Protein AF-0000000075709317 (afdb_homodimer)

Solvent-accessible surface area (backbone atoms only — not comparable to full-atom values): 14661 Å² total; per-residue (Å²): 135,85,79,77,74,72,78,79,65,73,78,70,65,80,57,61,47,49,90,57,68,52,46,67,63,52,34,52,49,46,44,53,51,50,45,71,69,39,60,85,46,46,60,92,68,64,59,76,75,56,49,51,51,50,47,50,50,57,43,38,55,59,54,24,40,94,75,41,61,46,54,33,38,42,37,38,38,40,39,30,42,55,82,46,50,71,73,47,75,47,69,40,73,51,69,55,78,89,53,28,42,58,33,71,39,80,44,71,45,93,36,26,35,33,44,37,38,40,39,39,43,56,44,65,71,76,83,123,135,85,81,77,75,71,78,79,64,74,79,71,64,80,59,62,46,49,90,57,68,50,47,67,63,50,34,53,50,45,45,54,51,48,44,71,72,39,59,85,45,44,60,90,66,62,59,75,74,57,51,51,53,49,48,50,50,57,44,37,54,57,55,24,40,94,77,40,61,47,55,32,37,43,38,38,36,39,38,28,41,59,83,34,63,76,72,47,78,47,69,42,72,50,69,54,79,89,51,28,43,58,33,71,40,80,45,72,46,95,37,25,34,35,42,37,37,39,37,37,42,56,45,65,71,76,82,123

Nearest PDB structures (foldseek):
  8glv-assembly1_AS  TM=8.807E-01  e=5.286E-08  Chlamydomonas reinhardtii
  8j07-assembly1_r7  TM=8.742E-01  e=3.825E-07  Homo sapiens
  8j07-assembly1_l7  TM=8.616E-01  e=1.062E-06  Homo sapiens
  8bwy-assembly1_N  TM=8.357E-01  e=9.351E-07  Chlamydomonas reinhardtii
  8rgi-assembly1_B  TM=8.266E-01  e=3.809E-06  Homo sapiens

Structure (mmCIF, N/CA/C/O backbone):
data_AF-0000000075709317-model_v1
#
loop_
_entity.id
_entity.type
_entity.pdbx_description
1 polymer 'Tctex-1 family protein'
#
loop_
_atom_site.group_PDB
_atom_sit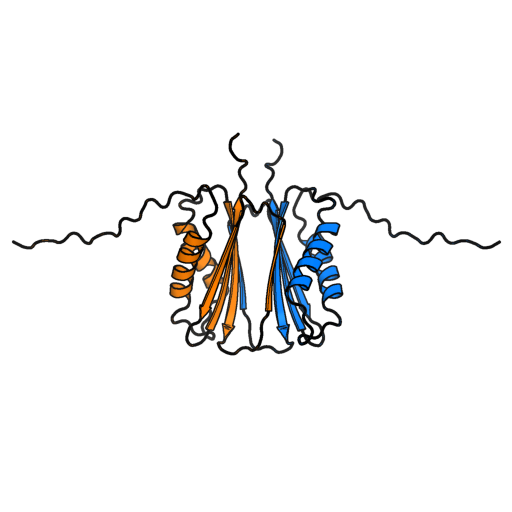e.id
_atom_site.type_symbol
_atom_site.label_atom_id
_atom_site.label_alt_id
_atom_site.label_comp_id
_atom_site.label_asym_id
_atom_site.label_entity_id
_atom_site.label_seq_id
_atom_site.pdbx_PDB_ins_code
_atom_site.Cartn_x
_atom_site.Cartn_y
_atom_site.Cartn_z
_atom_site.occupancy
_atom_site.B_iso_or_equiv
_atom_site.auth_seq_id
_atom_site.auth_comp_id
_atom_site.auth_asym_id
_atom_site.auth_atom_id
_atom_site.pdbx_PDB_model_num
ATOM 1 N N . MET A 1 1 ? -58.219 -0.774 2.062 1 29.33 1 MET A N 1
ATOM 2 C CA . MET A 1 1 ? -57.281 0.16 2.709 1 29.33 1 MET A CA 1
ATOM 3 C C . MET A 1 1 ? -55.844 -0.244 2.463 1 29.33 1 MET A C 1
ATOM 5 O O . MET A 1 1 ? -55.406 -1.313 2.896 1 29.33 1 MET A O 1
ATOM 9 N N . SER A 1 2 ? -55.188 0.045 1.277 1 38.72 2 SER A N 1
ATOM 10 C CA . SER A 1 2 ? -53.875 -0.306 0.714 1 38.72 2 SER A CA 1
ATOM 11 C C . SER A 1 2 ? -52.75 0.238 1.57 1 38.72 2 SER A C 1
ATOM 13 O O . SER A 1 2 ? -52.656 1.448 1.773 1 38.72 2 SER A O 1
ATOM 15 N N . THR A 1 3 ? -52.312 -0.458 2.664 1 36.16 3 THR A N 1
ATOM 16 C CA . THR A 1 3 ? -51.188 -0.108 3.525 1 36.16 3 THR A CA 1
ATOM 17 C C . THR A 1 3 ? -49.906 0.063 2.709 1 36.16 3 THR A C 1
ATOM 19 O O . THR A 1 3 ? -49.406 -0.902 2.139 1 36.16 3 THR A O 1
ATOM 22 N N . GLU A 1 4 ? -49.656 1.148 1.984 1 35.09 4 GLU A N 1
ATOM 23 C CA . GLU A 1 4 ? -48.438 1.592 1.337 1 35.09 4 GLU A CA 1
ATOM 24 C C . GLU A 1 4 ? -47.281 1.586 2.314 1 35.09 4 GLU A C 1
ATOM 26 O O . GLU A 1 4 ? -47.219 2.41 3.23 1 35.09 4 GLU A O 1
ATOM 31 N N . GLU A 1 5 ? -46.844 0.39 2.785 1 37.44 5 GLU A N 1
ATOM 32 C CA . GLU A 1 5 ? -45.594 0.307 3.568 1 37.44 5 GLU A CA 1
ATOM 33 C C . GLU A 1 5 ? -44.469 1.091 2.908 1 37.44 5 GLU A C 1
ATOM 35 O O . GLU A 1 5 ? -44.188 0.896 1.727 1 37.44 5 GLU A O 1
ATOM 40 N N . ASP A 1 6 ? -44.188 2.301 3.393 1 40.03 6 ASP A N 1
ATOM 41 C CA . ASP A 1 6 ? -43.062 3.131 3.021 1 40.03 6 ASP A CA 1
ATOM 42 C C . ASP A 1 6 ? -41.75 2.314 2.996 1 40.03 6 ASP A C 1
ATOM 44 O O . ASP A 1 6 ? -41.5 1.535 3.912 1 40.03 6 ASP A O 1
ATOM 48 N N . PRO A 1 7 ? -41.188 2.08 1.857 1 37.75 7 PRO A N 1
ATOM 49 C CA . PRO A 1 7 ? -39.906 1.35 1.8 1 37.75 7 PRO A CA 1
ATOM 50 C C . PRO A 1 7 ? -38.906 1.837 2.836 1 37.75 7 PRO A C 1
ATOM 52 O O . PRO A 1 7 ? -38.781 3.043 3.066 1 37.75 7 PRO A O 1
ATOM 55 N N . TYR A 1 8 ? -38.719 1.246 4.039 1 35.91 8 TYR A N 1
ATOM 56 C CA . TYR A 1 8 ? -37.625 1.44 4.984 1 35.91 8 TYR A CA 1
ATOM 57 C C . TYR A 1 8 ? -36.344 1.847 4.262 1 35.91 8 TYR A C 1
ATOM 59 O O . TYR A 1 8 ? -35.812 1.093 3.438 1 35.91 8 TYR A O 1
ATOM 67 N N . GLU A 1 9 ? -36.219 3.105 3.836 1 38.38 9 GLU A N 1
ATOM 68 C CA . GLU A 1 9 ? -34.875 3.602 3.469 1 38.38 9 GLU A CA 1
ATOM 69 C C . GLU A 1 9 ? -33.844 3.289 4.555 1 38.38 9 GLU A C 1
ATOM 71 O O . GLU A 1 9 ? -34.094 3.584 5.73 1 38.38 9 GLU A O 1
ATOM 76 N N . PRO A 1 10 ? -33.156 2.318 4.484 1 37.75 10 PRO A N 1
ATOM 77 C CA . PRO A 1 10 ? -32.156 2.135 5.543 1 37.75 10 PRO A CA 1
ATOM 78 C C . PRO A 1 10 ? -31.594 3.457 6.051 1 37.75 10 PRO A C 1
ATOM 80 O O . PRO A 1 10 ? -31.422 4.398 5.273 1 37.75 10 PRO A O 1
ATOM 83 N N . ASP A 1 11 ? -31.906 3.934 7.215 1 38.09 11 ASP A N 1
ATOM 84 C CA . ASP A 1 11 ? -31.266 5.055 7.902 1 38.09 11 ASP A CA 1
ATOM 85 C C . ASP A 1 11 ? -29.797 5.18 7.512 1 38.09 11 ASP A C 1
ATOM 87 O O . ASP A 1 11 ? -28.984 4.336 7.879 1 38.09 11 ASP A O 1
ATOM 91 N N . LEU A 1 12 ? -29.469 5.504 6.344 1 38.84 12 LEU A N 1
ATOM 92 C CA . LEU A 1 12 ? -28.078 5.926 6.148 1 38.84 12 LEU A CA 1
ATOM 93 C C . LEU A 1 12 ? -27.594 6.766 7.328 1 38.84 12 LEU A C 1
ATOM 95 O O . LEU A 1 12 ? -28.125 7.848 7.586 1 38.84 12 LEU A O 1
ATOM 99 N N . LEU A 1 13 ? -27.328 6.258 8.461 1 41.5 13 LEU A N 1
ATOM 100 C CA . LEU A 1 13 ? -26.641 7.059 9.469 1 41.5 13 LEU A CA 1
ATOM 101 C C . LEU A 1 13 ? -25.766 8.125 8.828 1 41.5 13 LEU A C 1
ATOM 103 O O . LEU A 1 13 ? -25.188 7.895 7.758 1 41.5 13 LEU A O 1
ATOM 107 N N . PRO A 1 14 ? -26 9.352 9.062 1 43.72 14 PRO A N 1
ATOM 108 C CA . PRO A 1 14 ? -25.078 10.375 8.586 1 43.72 14 PRO A CA 1
ATOM 109 C C . PRO A 1 14 ? -23.609 9.938 8.688 1 43.72 14 PRO A C 1
ATOM 111 O O . PRO A 1 14 ? -23.172 9.469 9.734 1 43.72 14 PRO A O 1
ATOM 114 N N . VAL A 1 15 ? -23.062 9.289 7.82 1 51.09 15 VAL A N 1
ATOM 115 C CA . VAL A 1 15 ? -21.641 8.938 7.867 1 51.09 15 VAL A CA 1
ATOM 116 C C . VAL A 1 15 ? -20.812 10.195 8.117 1 51.09 15 VAL A C 1
ATOM 118 O O . VAL A 1 15 ? -20.828 11.125 7.305 1 51.09 15 VAL A O 1
ATOM 121 N N . PHE A 1 16 ? -20.75 10.688 9.32 1 52.75 16 PHE A N 1
ATOM 122 C CA . PHE A 1 16 ? -19.828 11.781 9.625 1 52.75 16 PHE A CA 1
ATOM 123 C C . PHE A 1 16 ? -18.391 11.375 9.32 1 52.75 16 PHE A C 1
ATOM 125 O O . PHE A 1 16 ? -18.031 10.211 9.445 1 52.75 16 PHE A O 1
ATOM 132 N N . PRO A 1 17 ? -17.766 12.344 8.641 1 58.75 17 PRO A N 1
ATOM 133 C CA . PRO A 1 17 ? -16.328 12.078 8.469 1 58.75 17 PRO A CA 1
ATOM 134 C C . PRO A 1 17 ? -15.641 11.688 9.773 1 58.75 17 PRO A C 1
ATOM 136 O O . PRO A 1 17 ? -15.961 12.234 10.828 1 58.75 17 PRO A O 1
ATOM 139 N N . LEU A 1 18 ? -14.977 10.625 9.781 1 65.69 18 LEU A N 1
ATOM 140 C CA . LEU A 1 18 ? -14.281 10.109 10.961 1 65.69 18 LEU A CA 1
ATOM 141 C C . LEU A 1 18 ? -13.258 11.109 11.469 1 65.69 18 LEU A C 1
ATOM 143 O O . LEU A 1 18 ? -12.461 11.648 10.695 1 65.69 18 LEU A O 1
ATOM 147 N N . GLU A 1 19 ? -13.43 11.633 12.641 1 72 19 GLU A N 1
ATOM 148 C CA . GLU A 1 19 ? -12.422 12.477 13.266 1 72 19 GLU A CA 1
ATOM 149 C C . GLU A 1 19 ? -11.141 11.688 13.547 1 72 19 GLU A C 1
ATOM 151 O O . GLU A 1 19 ? -10.039 12.219 13.398 1 72 19 GLU A O 1
ATOM 156 N N . ASP A 1 20 ? -11.281 10.414 13.891 1 86.56 20 ASP A N 1
ATOM 157 C CA . ASP A 1 20 ? -10.164 9.492 14.117 1 86.56 20 ASP A CA 1
ATOM 158 C C . ASP A 1 20 ? -10.266 8.273 13.203 1 86.56 20 ASP A C 1
ATOM 160 O O . ASP A 1 20 ? -11.344 7.934 12.727 1 86.56 20 ASP A O 1
ATOM 164 N N . PHE A 1 21 ? -9.141 7.754 12.961 1 92.56 21 PHE A N 1
ATOM 165 C CA . PHE A 1 21 ? -9.164 6.551 12.133 1 92.56 21 PHE A CA 1
ATOM 166 C C . PHE A 1 21 ? -9.789 5.387 12.891 1 92.56 21 PHE A C 1
ATOM 168 O O . PHE A 1 21 ? -9.242 4.93 13.898 1 92.56 21 PHE A O 1
ATOM 175 N N . ASP A 1 22 ? -10.906 4.969 12.5 1 93.38 22 ASP A N 1
ATOM 176 C CA . ASP A 1 22 ? -11.609 3.836 13.094 1 93.38 22 ASP A CA 1
ATOM 177 C C . ASP A 1 22 ? -11.352 2.557 12.297 1 93.38 22 ASP A C 1
ATOM 179 O O . ASP A 1 22 ? -12.109 2.225 11.383 1 93.38 22 ASP A O 1
ATOM 183 N N . ALA A 1 23 ? -10.328 1.818 12.727 1 95.12 23 ALA A N 1
ATOM 184 C CA . ALA A 1 23 ? -9.844 0.672 11.961 1 95.12 23 ALA A CA 1
ATOM 185 C C . ALA A 1 23 ? -10.93 -0.386 11.805 1 95.12 23 ALA A C 1
ATOM 187 O O . ALA A 1 23 ? -11.055 -1.009 10.75 1 95.12 23 ALA A O 1
ATOM 188 N N . GLU A 1 24 ? -11.719 -0.617 12.789 1 95.19 24 GLU A N 1
ATOM 189 C CA . GLU A 1 24 ? -12.742 -1.66 12.75 1 95.19 24 GLU A CA 1
ATOM 190 C C . GLU A 1 24 ? -13.883 -1.277 11.812 1 95.19 24 GLU A C 1
ATOM 192 O O . GLU A 1 24 ? -14.352 -2.104 11.023 1 95.19 24 GLU A O 1
ATOM 197 N N . LEU A 1 25 ? -14.359 -0.105 11.953 1 95 25 LEU A N 1
ATOM 198 C CA . LEU A 1 25 ? -15.398 0.375 11.055 1 95 25 LEU A CA 1
ATOM 199 C C . LEU A 1 25 ? -14.93 0.347 9.602 1 95 25 LEU A C 1
ATOM 201 O O . LEU A 1 25 ? -15.641 -0.138 8.727 1 95 25 LEU A O 1
ATOM 205 N N . ILE A 1 26 ? -13.742 0.836 9.367 1 96.25 26 ILE A N 1
ATOM 206 C CA . ILE A 1 26 ? -13.195 0.909 8.023 1 96.25 26 ILE A CA 1
ATOM 207 C C . ILE A 1 26 ? -13.016 -0.5 7.461 1 96.25 26 ILE A C 1
ATOM 209 O O . ILE A 1 26 ? -13.312 -0.753 6.289 1 96.25 26 ILE A O 1
ATOM 213 N N . ARG A 1 27 ? -12.602 -1.369 8.32 1 97.69 27 ARG A N 1
ATOM 214 C CA . ARG A 1 27 ? -12.438 -2.75 7.875 1 97.69 27 ARG A CA 1
ATOM 215 C C . ARG A 1 27 ? -13.766 -3.338 7.418 1 97.69 27 ARG A C 1
ATOM 217 O O . ARG A 1 27 ? -13.828 -4.02 6.395 1 97.69 27 ARG A O 1
ATOM 224 N N . SER A 1 28 ? -14.766 -3.08 8.172 1 97.88 28 SER A N 1
ATOM 225 C CA . SER A 1 28 ? -16.094 -3.598 7.836 1 97.88 28 SER A CA 1
ATOM 226 C C . SER A 1 28 ? -16.578 -3.049 6.5 1 97.88 28 SER A C 1
ATOM 228 O O . SER A 1 28 ? -17.125 -3.787 5.684 1 97.88 28 SER A O 1
ATOM 230 N N . VAL A 1 29 ? -16.375 -1.79 6.289 1 97.19 29 VAL A N 1
ATOM 231 C CA . VAL A 1 29 ? -16.75 -1.15 5.031 1 97.19 29 VAL A CA 1
ATOM 232 C C . VAL A 1 29 ? -15.945 -1.759 3.885 1 97.19 29 VAL A C 1
ATOM 234 O O . VAL A 1 29 ? -16.5 -2.102 2.84 1 97.19 29 VAL A O 1
ATOM 237 N N . CYS A 1 30 ? -14.641 -1.957 4.066 1 98.25 30 CYS A N 1
ATOM 238 C CA . CYS A 1 30 ? -13.781 -2.529 3.035 1 98.25 30 CYS A CA 1
ATOM 239 C C . CYS A 1 30 ? -14.211 -3.951 2.693 1 98.25 30 CYS A C 1
ATOM 241 O O . CYS A 1 30 ? -14.258 -4.324 1.521 1 98.25 30 CYS A O 1
ATOM 243 N N . LEU A 1 31 ? -14.516 -4.672 3.744 1 98.44 31 LEU A N 1
ATOM 244 C CA . LEU A 1 31 ? -14.922 -6.055 3.516 1 98.44 31 LEU A CA 1
ATOM 245 C C . LEU A 1 31 ? -16.188 -6.113 2.66 1 98.44 31 LEU A C 1
ATOM 247 O O . LEU A 1 31 ? -16.266 -6.902 1.716 1 98.44 31 LEU A O 1
ATOM 251 N N . GLU A 1 32 ? -17.125 -5.344 2.973 1 98.12 32 GLU A N 1
ATOM 252 C CA . GLU A 1 32 ? -18.375 -5.293 2.217 1 98.12 32 GLU A CA 1
ATOM 253 C C . GLU A 1 32 ? -18.109 -4.961 0.749 1 98.12 32 GLU A C 1
ATOM 255 O O . GLU A 1 32 ? -18.625 -5.633 -0.145 1 98.12 32 GLU A O 1
ATOM 260 N N . GLU A 1 33 ? -17.328 -3.887 0.473 1 97.69 33 GLU A N 1
ATOM 261 C CA . GLU A 1 33 ? -17.078 -3.43 -0.893 1 97.69 33 GLU A CA 1
ATOM 262 C C . GLU A 1 33 ? -16.234 -4.43 -1.664 1 97.69 33 GLU A C 1
ATOM 264 O O . GLU A 1 33 ? -16.422 -4.625 -2.867 1 97.69 33 GLU A O 1
ATOM 269 N N . VAL A 1 34 ? -15.25 -5.062 -0.998 1 97.94 34 VAL A N 1
ATOM 270 C CA . VAL A 1 34 ? -14.414 -6.074 -1.626 1 97.94 34 VAL A CA 1
ATOM 271 C C . VAL A 1 34 ? -15.258 -7.281 -2.02 1 97.94 34 VAL A C 1
ATOM 273 O O . VAL A 1 34 ? -15.133 -7.801 -3.131 1 97.94 34 VAL A O 1
ATOM 276 N N . GLU A 1 35 ? -16.094 -7.68 -1.124 1 97.88 35 GLU A N 1
ATOM 277 C CA . GLU A 1 35 ? -16.969 -8.797 -1.436 1 97.88 35 GLU A CA 1
ATOM 278 C C . GLU A 1 35 ? -17.859 -8.484 -2.635 1 97.88 35 GLU A C 1
ATOM 280 O O . GLU A 1 35 ? -18.031 -9.312 -3.529 1 97.88 35 GLU A O 1
ATOM 285 N N . LYS A 1 36 ? -18.438 -7.352 -2.629 1 96.69 36 LYS A N 1
ATOM 286 C CA . LYS A 1 36 ? -19.281 -6.926 -3.734 1 96.69 36 LYS A CA 1
ATOM 287 C C . LYS A 1 36 ? -18.531 -6.941 -5.055 1 96.69 36 LYS A C 1
ATOM 289 O O . LYS A 1 36 ? -19.062 -7.371 -6.082 1 96.69 36 LYS A O 1
ATOM 294 N N . ALA A 1 37 ? -17.297 -6.496 -5.059 1 95.19 37 ALA A N 1
ATOM 295 C CA . ALA A 1 37 ? -16.484 -6.344 -6.273 1 95.19 37 ALA A CA 1
ATOM 296 C C . ALA A 1 37 ? -16.016 -7.699 -6.793 1 95.19 37 ALA A C 1
ATOM 298 O O . ALA A 1 37 ? -15.859 -7.887 -8 1 95.19 37 ALA A O 1
ATOM 299 N N . PHE A 1 38 ? -15.859 -8.711 -5.855 1 96.44 38 PHE A N 1
ATOM 300 C CA . PHE A 1 38 ? -15.086 -9.867 -6.293 1 96.44 38 PHE A CA 1
ATOM 301 C C . PHE A 1 38 ? -15.914 -11.141 -6.16 1 96.44 38 PHE A C 1
ATOM 303 O O . PHE A 1 38 ? -15.492 -12.211 -6.617 1 96.44 38 PHE A O 1
ATOM 310 N N . LYS A 1 39 ? -17.031 -11.172 -5.512 1 96.25 39 LYS A N 1
ATOM 311 C CA . LYS A 1 39 ? -17.781 -12.367 -5.141 1 96.25 39 LYS A CA 1
ATOM 312 C C . LYS A 1 39 ? -18 -13.281 -6.34 1 96.25 39 LYS A C 1
ATOM 314 O O . LYS A 1 39 ? -17.797 -14.492 -6.246 1 96.25 39 LYS A O 1
ATOM 319 N N . ASP A 1 40 ? -18.25 -12.758 -7.531 1 95.06 40 ASP A N 1
ATOM 320 C CA . ASP A 1 40 ? -18.547 -13.602 -8.688 1 95.06 40 ASP A CA 1
ATOM 321 C C . ASP A 1 40 ? -17.5 -13.406 -9.789 1 95.06 40 ASP A C 1
ATOM 323 O O . ASP A 1 40 ? -17.703 -13.844 -10.93 1 95.06 40 ASP A O 1
ATOM 327 N N . LEU A 1 41 ? -16.453 -12.797 -9.43 1 94.69 41 LEU A N 1
ATOM 328 C CA . LEU A 1 41 ? -15.461 -12.461 -10.445 1 94.69 41 LEU A CA 1
ATOM 329 C C . LEU A 1 41 ? -14.477 -13.617 -10.641 1 94.69 41 LEU A C 1
ATOM 331 O O . LEU A 1 41 ? -14.023 -14.219 -9.664 1 94.69 41 LEU A O 1
ATOM 335 N N . LYS A 1 42 ? -14.281 -13.922 -11.914 1 95.25 42 LYS A N 1
ATOM 336 C CA . LYS A 1 42 ? -13.211 -14.852 -12.266 1 95.25 42 LYS A CA 1
ATOM 337 C C . LYS A 1 42 ? -11.914 -14.109 -12.57 1 95.25 42 LYS A C 1
ATOM 339 O O . LYS A 1 42 ? -11.938 -13.008 -13.117 1 95.25 42 LYS A O 1
ATOM 344 N N . TYR A 1 43 ? -10.836 -14.812 -12.227 1 94.5 43 TYR A N 1
ATOM 345 C CA . TYR A 1 43 ? -9.555 -14.141 -12.406 1 94.5 43 TYR A CA 1
ATOM 346 C C . TYR A 1 43 ? -9.352 -13.75 -13.867 1 94.5 43 TYR A C 1
ATOM 348 O O . TYR A 1 43 ? -8.844 -12.664 -14.156 1 94.5 43 TYR A O 1
ATOM 356 N N . GLU A 1 44 ? -9.82 -14.633 -14.766 1 92.44 44 GLU A N 1
ATOM 357 C CA . GLU A 1 44 ? -9.625 -14.414 -16.203 1 92.44 44 GLU A CA 1
ATOM 358 C C . GLU A 1 44 ? -10.406 -13.195 -16.688 1 92.44 44 GLU A C 1
ATOM 360 O O . GLU A 1 44 ? -10.117 -12.648 -17.75 1 92.44 44 GLU A O 1
ATOM 365 N N . ASN A 1 45 ? -11.336 -12.75 -15.93 1 92 45 ASN A N 1
ATOM 366 C CA . ASN A 1 45 ? -12.195 -11.641 -16.328 1 92 45 ASN A CA 1
ATOM 367 C C . ASN A 1 45 ? -11.852 -10.359 -15.57 1 92 45 ASN A C 1
ATOM 369 O O . ASN A 1 45 ? -12.594 -9.383 -15.625 1 92 45 ASN A O 1
ATOM 373 N N . LEU A 1 46 ? -10.781 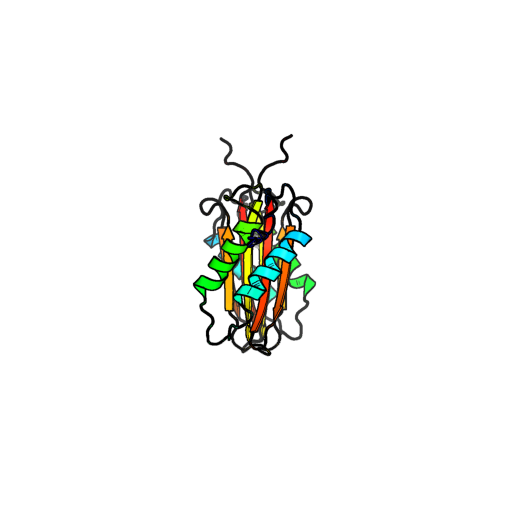-10.398 -14.898 1 90.31 46 LEU A N 1
ATOM 374 C CA . LEU A 1 46 ? -10.398 -9.227 -14.117 1 90.31 46 LEU A CA 1
ATOM 375 C C . LEU A 1 46 ? -10.156 -8.023 -15.023 1 90.31 46 LEU A C 1
ATOM 377 O O . LEU A 1 46 ? -9.352 -8.094 -15.953 1 90.31 46 LEU A O 1
ATOM 381 N N . LYS A 1 47 ? -10.961 -6.984 -14.805 1 79.88 47 LYS A N 1
ATOM 382 C CA . LYS A 1 47 ? -10.75 -5.691 -15.453 1 79.88 47 LYS A CA 1
ATOM 383 C C . LYS A 1 47 ? -9.812 -4.816 -14.633 1 79.88 47 LYS A C 1
ATOM 385 O O . LYS A 1 47 ? -10.234 -4.18 -13.664 1 79.88 47 LYS A O 1
ATOM 390 N N . LYS A 1 48 ? -8.547 -4.629 -14.906 1 75 48 LYS A N 1
ATOM 391 C CA . LYS A 1 48 ? -7.41 -4.156 -14.109 1 75 48 LYS A CA 1
ATOM 392 C C . LYS A 1 48 ? -7.633 -2.727 -13.633 1 75 48 LYS A C 1
ATOM 394 O O . LYS A 1 48 ? -7.605 -2.461 -12.43 1 75 48 LYS A O 1
ATOM 399 N N . ASP A 1 49 ? -7.859 -1.808 -14.375 1 70 49 ASP A N 1
ATOM 400 C CA . ASP A 1 49 ? -7.805 -0.407 -13.961 1 70 49 ASP A CA 1
ATOM 401 C C . ASP A 1 49 ? -9.102 0.018 -13.289 1 70 49 ASP A C 1
ATOM 403 O O . ASP A 1 49 ? -9.078 0.703 -12.258 1 70 49 ASP A O 1
ATOM 407 N N . ARG A 1 50 ? -10.156 -0.645 -13.523 1 83.56 50 ARG A N 1
ATOM 408 C CA . ARG A 1 50 ? -11.438 -0.114 -13.07 1 83.56 50 ARG A CA 1
ATOM 409 C C . ARG A 1 50 ? -11.797 -0.667 -11.695 1 83.56 50 ARG A C 1
ATOM 411 O O . ARG A 1 50 ? -12.453 0.013 -10.898 1 83.56 50 ARG A O 1
ATOM 418 N N . ILE A 1 51 ? -11.203 -1.724 -11.445 1 88.56 51 ILE A N 1
ATOM 419 C CA . ILE A 1 51 ? -11.68 -2.406 -10.25 1 88.56 51 ILE A CA 1
ATOM 420 C C . ILE A 1 51 ? -11.211 -1.652 -9.008 1 88.56 51 ILE A C 1
ATOM 422 O O . ILE A 1 51 ? -12 -1.398 -8.094 1 88.56 51 ILE A O 1
ATOM 426 N N . ILE A 1 52 ? -9.945 -1.243 -8.961 1 92 52 ILE A N 1
ATOM 427 C CA . ILE A 1 52 ? -9.43 -0.619 -7.75 1 92 52 ILE A CA 1
ATOM 428 C C . ILE A 1 52 ? -9.984 0.798 -7.621 1 92 52 ILE A C 1
ATOM 430 O O . ILE A 1 52 ? -10.258 1.268 -6.516 1 92 52 ILE A O 1
ATOM 434 N N . THR A 1 53 ? -10.133 1.455 -8.789 1 93.56 53 THR A N 1
ATOM 435 C CA . THR A 1 53 ? -10.688 2.803 -8.781 1 93.56 53 THR A CA 1
ATOM 436 C C . THR A 1 53 ? -12.117 2.799 -8.25 1 93.56 53 THR A C 1
ATOM 438 O O . THR A 1 53 ? -12.461 3.598 -7.371 1 93.56 53 THR A O 1
ATOM 441 N N . SER A 1 54 ? -12.891 1.897 -8.695 1 94.88 54 SER A N 1
ATOM 442 C CA . SER A 1 54 ? -14.273 1.781 -8.25 1 94.88 54 SER A CA 1
ATOM 443 C C . SER A 1 54 ? -14.344 1.387 -6.773 1 94.88 54 SER A C 1
ATOM 445 O O . SER A 1 54 ? -15.102 1.975 -6.004 1 94.88 54 SER A O 1
ATOM 447 N N . LEU A 1 55 ? -13.562 0.44 -6.449 1 94.75 55 LEU A N 1
ATOM 448 C CA . LEU A 1 55 ? -13.523 -0.046 -5.074 1 94.75 55 LEU A CA 1
ATOM 449 C C . LEU A 1 55 ? -13.164 1.079 -4.109 1 94.75 55 LEU A C 1
ATOM 451 O O . LEU A 1 55 ? -13.844 1.282 -3.104 1 94.75 55 LEU A O 1
ATOM 455 N N . THR A 1 56 ? -12.133 1.816 -4.48 1 95.06 56 THR A N 1
ATOM 456 C CA . THR A 1 56 ? -11.688 2.934 -3.654 1 95.06 56 THR A CA 1
ATOM 457 C C . THR A 1 56 ? -12.773 3.996 -3.551 1 95.06 56 THR A C 1
ATOM 459 O O . THR A 1 56 ? -13.07 4.48 -2.457 1 95.06 56 THR A O 1
ATOM 462 N N . SER A 1 57 ? -13.359 4.305 -4.629 1 94.75 57 SER A N 1
ATOM 463 C CA . SER A 1 57 ? -14.422 5.309 -4.656 1 94.75 57 SER A CA 1
ATOM 464 C C . SER A 1 57 ? -15.602 4.887 -3.787 1 94.75 57 SER A C 1
ATOM 466 O O . SER A 1 57 ? -16.125 5.688 -3.014 1 94.75 57 SER A O 1
ATOM 468 N N . ASP A 1 58 ? -16.031 3.652 -3.875 1 95.44 58 ASP A N 1
ATOM 469 C CA . ASP A 1 58 ? -17.141 3.133 -3.092 1 95.44 58 ASP A CA 1
ATOM 470 C C . ASP A 1 58 ? -16.844 3.184 -1.597 1 95.44 58 ASP A C 1
ATOM 472 O O . ASP A 1 58 ? -17.688 3.557 -0.793 1 95.44 58 ASP A O 1
ATOM 476 N N . ILE A 1 59 ? -15.664 2.863 -1.229 1 95.44 59 ILE A N 1
ATOM 477 C CA . ILE A 1 59 ? -15.242 2.867 0.17 1 95.44 59 ILE A CA 1
ATOM 478 C C . ILE A 1 59 ? -15.211 4.301 0.694 1 95.44 59 ILE A C 1
ATOM 480 O O . ILE A 1 59 ? -15.758 4.594 1.76 1 95.44 59 ILE A O 1
ATOM 484 N N . LEU A 1 60 ? -14.602 5.152 -0.115 1 93.88 60 LEU A N 1
ATOM 485 C CA . LEU A 1 60 ? -14.453 6.539 0.316 1 93.88 60 LEU A CA 1
ATOM 486 C C . LEU A 1 60 ? -15.812 7.211 0.469 1 93.88 60 LEU A C 1
ATOM 488 O O . LEU A 1 60 ? -15.992 8.062 1.345 1 93.88 60 LEU A O 1
ATOM 492 N N . THR A 1 61 ? -16.703 6.848 -0.37 1 93.31 61 THR A N 1
ATOM 493 C CA . THR A 1 61 ? -18.062 7.387 -0.277 1 93.31 61 THR A CA 1
ATOM 494 C C . THR A 1 61 ? -18.672 7.07 1.082 1 93.31 61 THR A C 1
ATOM 496 O O . THR A 1 61 ? -19.453 7.867 1.621 1 93.31 61 THR A O 1
ATOM 499 N N . LYS A 1 62 ? -18.312 6.023 1.661 1 92.56 62 LYS A N 1
ATOM 500 C CA . LYS A 1 62 ? -18.906 5.574 2.918 1 92.56 62 LYS A CA 1
ATOM 501 C C . LYS A 1 62 ? -18.141 6.121 4.117 1 92.56 62 LYS A C 1
ATOM 503 O O . LYS A 1 62 ? -18.734 6.457 5.145 1 92.56 62 LYS A O 1
ATOM 508 N N . ILE A 1 63 ? -16.812 6.281 4.031 1 91.69 63 ILE A N 1
ATOM 509 C CA . ILE A 1 63 ? -16.047 6.617 5.227 1 91.69 63 ILE A CA 1
ATOM 510 C C . ILE A 1 63 ? -15.672 8.094 5.195 1 91.69 63 ILE A C 1
ATOM 512 O O . ILE A 1 63 ? -15.258 8.656 6.211 1 91.69 63 ILE A O 1
ATOM 516 N N . ALA A 1 64 ? -15.648 8.719 4.082 1 87.31 64 ALA A N 1
ATOM 517 C CA . ALA A 1 64 ? -15.328 10.133 3.887 1 87.31 64 ALA A CA 1
ATOM 518 C C . ALA A 1 64 ? -16.297 10.773 2.889 1 87.31 64 ALA A C 1
ATOM 520 O O . ALA A 1 64 ? -15.875 11.242 1.826 1 87.31 64 ALA A O 1
ATOM 521 N N . PRO A 1 65 ? -17.453 10.922 3.336 1 81.06 65 PRO A N 1
ATOM 522 C CA . PRO A 1 65 ? -18.422 11.5 2.404 1 81.06 65 PRO A CA 1
ATOM 523 C C . PRO A 1 65 ? -18.094 12.938 2.014 1 81.06 65 PRO A C 1
ATOM 525 O O . PRO A 1 65 ? -17.609 13.711 2.85 1 81.06 65 PRO A O 1
ATOM 528 N N . ASP A 1 66 ? -18.297 13.305 0.661 1 74.25 66 ASP A N 1
ATOM 529 C CA . ASP A 1 66 ? -18.062 14.617 0.062 1 74.25 66 ASP A CA 1
ATOM 530 C C . ASP A 1 66 ? -16.578 14.992 0.14 1 74.25 66 ASP A C 1
ATOM 532 O O . ASP A 1 66 ? -16.234 16.172 0.047 1 74.25 66 ASP A O 1
ATOM 536 N N . GLY A 1 67 ? -15.719 14.008 0.378 1 68.31 67 GLY A N 1
ATOM 537 C CA . GLY A 1 67 ? -14.281 14.258 0.437 1 68.31 67 GLY A CA 1
ATOM 538 C C . GLY A 1 67 ? -13.859 15.016 1.68 1 68.31 67 GLY A C 1
ATOM 539 O O . GLY A 1 67 ? -12.781 15.609 1.714 1 68.31 67 GLY A O 1
ATOM 540 N N . LYS A 1 68 ? -14.852 15.062 2.504 1 66.25 68 LYS A N 1
ATOM 541 C CA . LYS A 1 68 ? -14.586 15.773 3.752 1 66.25 68 LYS A CA 1
ATOM 542 C C . LYS A 1 68 ? -13.859 14.883 4.754 1 66.25 68 LYS A C 1
ATOM 544 O O . LYS A 1 68 ? -14.016 13.656 4.734 1 66.25 68 LYS A O 1
ATOM 549 N N . GLY A 1 69 ? -12.719 15.375 5.324 1 72.62 69 GLY A N 1
ATOM 550 C CA . GLY A 1 69 ? -12.039 14.641 6.379 1 72.62 69 GLY A CA 1
ATOM 551 C C . GLY A 1 69 ? -10.602 15.07 6.574 1 72.62 69 GLY A C 1
ATOM 552 O O . GLY A 1 69 ? -10.086 15.891 5.812 1 72.62 69 GLY A O 1
ATOM 553 N N . ASP A 1 70 ? -10.117 14.523 7.672 1 84.75 70 ASP A N 1
ATOM 554 C CA . ASP A 1 70 ? -8.781 14.898 8.109 1 84.75 70 ASP A CA 1
ATOM 555 C C . ASP A 1 70 ? -7.742 13.867 7.66 1 84.75 70 ASP A C 1
ATOM 557 O O . ASP A 1 70 ? -6.641 13.805 8.211 1 84.75 70 ASP A O 1
ATOM 561 N N . PHE A 1 71 ? -8.195 13.117 6.566 1 92.94 71 PHE A N 1
ATOM 562 C CA . PHE A 1 71 ? -7.285 12.047 6.18 1 92.94 71 PHE A CA 1
ATOM 563 C C . PHE A 1 71 ? -7.004 12.086 4.684 1 92.94 71 PHE A C 1
ATOM 565 O O . PHE A 1 71 ? -7.883 12.43 3.891 1 92.94 71 PHE A O 1
ATOM 572 N N . LYS A 1 72 ? -5.84 11.805 4.324 1 94.44 72 LYS A N 1
ATOM 573 C CA . LYS A 1 72 ? -5.512 11.258 3.012 1 94.44 72 LYS A CA 1
ATOM 574 C C . LYS A 1 72 ? -5.508 9.734 3.035 1 94.44 72 LYS A C 1
ATOM 576 O O . LYS A 1 72 ? -5.215 9.125 4.066 1 94.44 72 LYS A O 1
ATOM 581 N N . TYR A 1 73 ? -5.84 9.141 1.887 1 96 73 TYR A N 1
ATOM 582 C CA . TYR A 1 73 ? -5.961 7.684 1.873 1 96 73 TYR A CA 1
ATOM 583 C C . TYR A 1 73 ? -5.113 7.078 0.758 1 96 73 TYR A C 1
ATOM 585 O O . TYR A 1 73 ? -5.031 7.637 -0.339 1 96 73 TYR A O 1
ATOM 593 N N . VAL A 1 74 ? -4.543 5.91 1.054 1 97.38 74 VAL A N 1
ATOM 594 C CA . VAL A 1 74 ? -3.912 5.012 0.092 1 97.38 74 VAL A CA 1
ATOM 595 C C . VAL A 1 74 ? -4.605 3.652 0.123 1 97.38 74 VAL A C 1
ATOM 597 O O . VAL A 1 74 ? -4.82 3.082 1.195 1 97.38 74 VAL A O 1
ATOM 600 N N . THR A 1 75 ? -4.996 3.17 -1.044 1 97.5 75 THR A N 1
ATOM 601 C CA . THR A 1 75 ? -5.539 1.819 -1.138 1 97.5 75 THR A CA 1
ATOM 602 C C . THR A 1 75 ? -4.664 0.943 -2.027 1 97.5 75 THR A C 1
ATOM 604 O O . THR A 1 75 ? -4.078 1.426 -3 1 97.5 75 THR A O 1
ATOM 607 N N . HIS A 1 76 ? -4.602 -0.265 -1.669 1 97.25 76 HIS A N 1
ATOM 608 C CA . HIS A 1 76 ? -3.768 -1.234 -2.369 1 97.25 76 HIS A CA 1
ATOM 609 C C . HIS A 1 76 ? -4.441 -2.602 -2.428 1 97.25 76 HIS A C 1
ATOM 611 O O . HIS A 1 76 ? -5.023 -3.055 -1.44 1 97.25 76 HIS A O 1
ATOM 617 N N . CYS A 1 77 ? -4.375 -3.156 -3.561 1 96.75 77 CYS A N 1
ATOM 618 C CA . CYS A 1 77 ? -5.055 -4.43 -3.77 1 96.75 77 CYS A CA 1
ATOM 619 C C . CYS A 1 77 ? -4.148 -5.418 -4.496 1 96.75 77 CYS A C 1
ATOM 621 O O . CYS A 1 77 ? -3.613 -5.105 -5.562 1 96.75 77 CYS A O 1
ATOM 623 N N . THR A 1 78 ? -3.9 -6.582 -3.963 1 96.25 78 THR A N 1
ATOM 624 C CA . THR A 1 78 ? -3.23 -7.715 -4.594 1 96.25 78 THR A CA 1
ATOM 625 C C . THR A 1 78 ? -4.227 -8.82 -4.914 1 96.25 78 THR A C 1
ATOM 627 O O . THR A 1 78 ? -4.945 -9.289 -4.031 1 96.25 78 THR A O 1
ATOM 630 N N . ILE A 1 79 ? -4.273 -9.211 -6.156 1 96.19 79 ILE A N 1
ATOM 631 C CA . ILE A 1 79 ? -5.234 -10.211 -6.617 1 96.19 79 ILE A CA 1
ATOM 632 C C . ILE A 1 79 ? -4.496 -11.375 -7.266 1 96.19 79 ILE A C 1
ATOM 634 O O . ILE A 1 79 ? -3.652 -11.172 -8.141 1 96.19 79 ILE A O 1
ATOM 638 N N . THR A 1 80 ? -4.809 -12.586 -6.844 1 95.88 80 THR A N 1
ATOM 639 C CA . THR A 1 80 ? -4.211 -13.789 -7.41 1 95.88 80 THR A CA 1
ATOM 640 C C . THR A 1 80 ? -5.273 -14.867 -7.645 1 95.88 80 THR A C 1
ATOM 642 O O . THR A 1 80 ? -6.324 -14.859 -7.004 1 95.88 80 THR A O 1
ATOM 645 N N . PRO A 1 81 ? -5.02 -15.719 -8.695 1 94.81 81 PRO A N 1
ATOM 646 C CA . PRO A 1 81 ? -5.867 -16.922 -8.711 1 94.81 81 PRO A CA 1
ATOM 647 C C . PRO A 1 81 ? -5.812 -17.688 -7.398 1 94.81 81 PRO A C 1
ATOM 649 O O . PRO A 1 81 ? -4.789 -17.672 -6.707 1 94.81 81 PRO A O 1
ATOM 652 N N . LYS A 1 82 ? -7.043 -18.359 -7.262 1 89.38 82 LYS A N 1
ATOM 653 C CA . LYS A 1 82 ? -7.082 -19.219 -6.086 1 89.38 82 LYS A CA 1
ATOM 654 C C . LYS A 1 82 ? -6.109 -20.391 -6.234 1 89.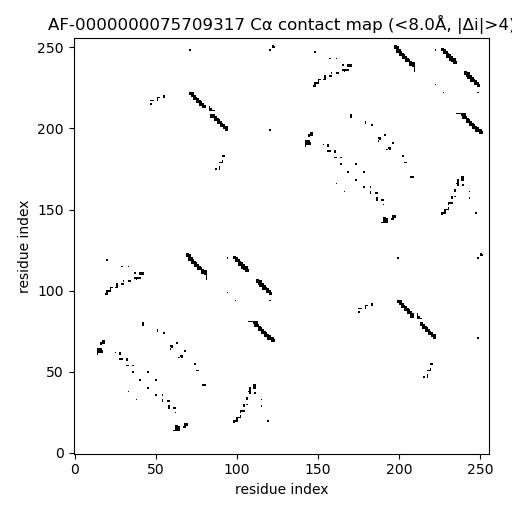38 82 LYS A C 1
ATOM 656 O O . LYS A 1 82 ? -5.965 -20.953 -7.32 1 89.38 82 LYS A O 1
ATOM 661 N N . ARG A 1 83 ? -5.086 -20.609 -5.516 1 83.12 83 ARG A N 1
ATOM 662 C CA . ARG A 1 83 ? -4.043 -21.625 -5.488 1 83.12 83 ARG A CA 1
ATOM 663 C C . ARG A 1 83 ? -2.785 -21.156 -6.203 1 83.12 83 ARG A C 1
ATOM 665 O O . ARG A 1 83 ? -2.129 -21.922 -6.902 1 83.12 83 ARG A O 1
ATOM 672 N N . ALA A 1 84 ? -2.809 -19.922 -6.277 1 83.25 84 ALA A N 1
ATOM 673 C CA . ALA A 1 84 ? -1.523 -19.391 -6.734 1 83.25 84 ALA A CA 1
ATOM 674 C C . ALA A 1 84 ? -0.395 -19.828 -5.801 1 83.25 84 ALA A C 1
ATOM 676 O O . ALA A 1 84 ? -0.647 -20.344 -4.711 1 83.25 84 ALA A O 1
ATOM 677 N N . GLY A 1 85 ? 0.789 -20.062 -6.168 1 86.44 85 GLY A N 1
ATOM 678 C CA . GLY A 1 85 ? 1.934 -20.328 -5.309 1 86.44 85 GLY A CA 1
ATOM 679 C C . GLY A 1 85 ? 2.064 -19.328 -4.168 1 86.44 85 GLY A C 1
ATOM 680 O O . GLY A 1 85 ? 1.203 -18.469 -3.99 1 86.44 85 GLY A O 1
ATOM 681 N N . PRO A 1 86 ? 2.967 -19.547 -3.291 1 89.81 86 PRO A N 1
ATOM 682 C CA . PRO A 1 86 ? 3.131 -18.688 -2.105 1 89.81 86 PRO A CA 1
ATOM 683 C C . PRO A 1 86 ? 3.393 -17.234 -2.459 1 89.81 86 PRO A C 1
ATOM 685 O O . PRO A 1 86 ? 4.066 -16.938 -3.453 1 89.81 86 PRO A O 1
ATOM 688 N N . ILE A 1 87 ? 2.795 -16.312 -1.724 1 92.81 87 ILE A N 1
ATOM 689 C CA . ILE A 1 87 ? 2.986 -14.875 -1.814 1 92.81 87 ILE A CA 1
ATOM 690 C C . ILE A 1 87 ? 3.174 -14.289 -0.417 1 92.81 87 ILE A C 1
ATOM 692 O O . ILE A 1 87 ? 2.412 -14.602 0.501 1 92.81 87 ILE A O 1
ATOM 696 N N . ASP A 1 88 ? 4.219 -13.5 -0.245 1 93.56 88 ASP A N 1
ATOM 697 C CA . ASP A 1 88 ? 4.402 -12.766 1.006 1 93.56 88 ASP A CA 1
ATOM 698 C C . ASP A 1 88 ? 4.16 -11.273 0.812 1 93.56 88 ASP A C 1
ATOM 700 O O . ASP A 1 88 ? 4.684 -10.672 -0.128 1 93.56 88 ASP A O 1
ATOM 704 N N . ILE A 1 89 ? 3.357 -10.703 1.651 1 94.12 89 ILE A N 1
ATOM 705 C CA . ILE A 1 89 ? 3.008 -9.289 1.589 1 94.12 89 ILE A CA 1
ATOM 706 C C . ILE A 1 89 ? 3.352 -8.617 2.914 1 94.12 89 ILE A C 1
ATOM 708 O O . ILE A 1 89 ? 2.908 -9.055 3.977 1 94.12 89 ILE A O 1
ATOM 712 N N . PHE A 1 90 ? 4.137 -7.578 2.822 1 94.31 90 PHE A N 1
ATOM 713 C CA . PHE A 1 90 ? 4.555 -6.832 4.008 1 94.31 90 PHE A CA 1
ATOM 714 C C . PHE A 1 90 ? 4.367 -5.336 3.799 1 94.31 90 PHE A C 1
ATOM 716 O O . PHE A 1 90 ? 4.414 -4.848 2.666 1 94.31 90 PHE A O 1
ATOM 723 N N . SER A 1 91 ? 4.145 -4.719 4.91 1 94.75 91 SER A N 1
ATOM 724 C CA . SER A 1 91 ? 4.086 -3.262 4.895 1 94.75 91 SER A CA 1
ATOM 725 C C . SER A 1 91 ? 4.734 -2.67 6.141 1 94.75 91 SER A C 1
ATOM 727 O O . SER A 1 91 ? 4.785 -3.318 7.188 1 94.75 91 SER A O 1
ATOM 729 N N . ASN A 1 92 ? 5.25 -1.628 5.965 1 95.56 92 ASN A N 1
ATOM 730 C CA . ASN A 1 92 ? 5.773 -0.829 7.066 1 95.56 92 ASN A CA 1
ATOM 731 C C . ASN A 1 92 ? 5.484 0.656 6.871 1 95.56 92 ASN A C 1
ATOM 733 O O . ASN A 1 92 ? 5.254 1.104 5.75 1 95.56 92 ASN A O 1
ATOM 737 N N . ASN A 1 93 ? 5.461 1.347 7.973 1 94.62 93 ASN A N 1
ATOM 738 C CA . ASN A 1 93 ? 5.027 2.738 7.922 1 94.62 93 ASN A CA 1
ATOM 739 C C . ASN A 1 93 ? 5.918 3.637 8.773 1 94.62 93 ASN A C 1
ATOM 741 O O . ASN A 1 93 ? 6.383 3.227 9.836 1 94.62 93 ASN A O 1
ATOM 745 N N . PHE A 1 94 ? 6.109 4.789 8.25 1 94.19 94 PHE A N 1
ATOM 746 C CA . PHE A 1 94 ? 6.691 5.906 8.992 1 94.19 94 PHE A CA 1
ATOM 747 C C . PHE A 1 94 ? 5.695 7.055 9.109 1 94.19 94 PHE A C 1
ATOM 749 O O . PHE A 1 94 ? 5.633 7.922 8.234 1 94.19 94 PHE A O 1
ATOM 756 N N . TRP A 1 95 ? 4.852 6.957 10.141 1 93.31 95 TRP A N 1
ATOM 757 C CA . TRP A 1 95 ? 3.729 7.863 10.359 1 93.31 95 TRP A CA 1
ATOM 758 C C . TRP A 1 95 ? 3.41 7.984 11.852 1 93.31 95 TRP A C 1
ATOM 760 O O . TRP A 1 95 ? 4.242 7.66 12.695 1 93.31 95 TRP A O 1
ATOM 770 N N . ASP A 1 96 ? 2.396 8.758 12.188 1 91.81 96 ASP A N 1
ATOM 771 C CA . ASP A 1 96 ? 1.944 8.906 13.57 1 91.81 96 ASP A CA 1
ATOM 772 C C . ASP A 1 96 ? 0.932 7.82 13.93 1 91.81 96 ASP A C 1
ATOM 774 O O . ASP A 1 96 ? -0.248 7.926 13.594 1 91.81 96 ASP A O 1
ATOM 778 N N . PRO A 1 97 ? 1.438 6.816 14.656 1 91.81 97 PRO A N 1
ATOM 779 C CA . PRO A 1 97 ? 0.561 5.676 14.914 1 91.81 97 PRO A CA 1
ATOM 780 C C . PRO A 1 97 ? -0.631 6.035 15.797 1 91.81 97 PRO A C 1
ATOM 782 O O . PRO A 1 97 ? -1.574 5.25 15.922 1 91.81 97 PRO A O 1
ATOM 785 N N . MET A 1 98 ? -0.637 7.191 16.391 1 91.25 98 MET A N 1
ATOM 786 C CA . MET A 1 98 ? -1.756 7.598 17.25 1 91.25 98 MET A CA 1
ATOM 787 C C . MET A 1 98 ? -2.893 8.172 16.406 1 91.25 98 MET A C 1
ATOM 789 O O . MET A 1 98 ? -4.055 8.125 16.812 1 91.25 98 MET A O 1
ATOM 793 N N . ASN A 1 99 ? -2.539 8.656 15.258 1 91.75 99 ASN A N 1
ATOM 794 C CA . ASN A 1 99 ? -3.539 9.375 14.469 1 91.75 99 ASN A CA 1
ATOM 795 C C . ASN A 1 99 ? -3.779 8.711 13.117 1 91.75 99 ASN A C 1
ATOM 797 O O . ASN A 1 99 ? -4.855 8.852 12.539 1 91.75 99 ASN A O 1
ATOM 801 N N . ASP A 1 100 ? -2.791 8.062 12.648 1 94.88 100 ASP A N 1
ATOM 802 C CA . ASP A 1 100 ? -2.902 7.359 11.375 1 94.88 100 ASP A CA 1
ATOM 803 C C . ASP A 1 100 ? -3.311 5.902 11.586 1 94.88 100 ASP A C 1
ATOM 805 O O . ASP A 1 100 ? -3.293 5.406 12.719 1 94.88 100 ASP A O 1
ATOM 809 N N . GLY A 1 101 ? -3.787 5.273 10.555 1 96.19 101 GLY A N 1
ATOM 810 C CA . GLY A 1 101 ? -4.195 3.887 10.703 1 96.19 101 GLY A CA 1
ATOM 811 C C . GLY A 1 101 ? -4.273 3.145 9.383 1 96.19 101 GLY A C 1
ATOM 812 O O . GLY A 1 101 ? -4.098 3.742 8.32 1 96.19 101 GLY A O 1
ATOM 813 N N . MET A 1 102 ? -4.438 1.862 9.523 1 97.31 102 MET A N 1
ATOM 814 C CA . MET A 1 102 ? -4.641 1.016 8.352 1 97.31 102 MET A CA 1
ATOM 815 C C . MET A 1 102 ? -5.609 -0.122 8.664 1 97.31 102 MET A C 1
ATOM 817 O O . MET A 1 102 ? -5.828 -0.457 9.828 1 97.31 102 MET A O 1
ATOM 821 N N . SER A 1 103 ? -6.207 -0.613 7.734 1 97.5 103 SER A N 1
ATOM 822 C CA . SER A 1 103 ? -7.043 -1.809 7.797 1 97.5 103 SER A CA 1
ATOM 823 C C . SER A 1 103 ? -6.746 -2.752 6.637 1 97.5 103 SER A C 1
ATOM 825 O O . SER A 1 103 ? -6.496 -2.305 5.516 1 97.5 103 SER A O 1
ATOM 827 N N . VAL A 1 104 ? -6.77 -4.043 6.941 1 97.81 104 VAL A N 1
ATOM 828 C CA . VAL A 1 104 ? -6.465 -5.078 5.961 1 97.81 104 VAL A CA 1
ATOM 829 C C . VAL A 1 104 ? -7.652 -6.027 5.824 1 97.81 104 VAL A C 1
ATOM 831 O O . VAL A 1 104 ? -8.234 -6.449 6.828 1 97.81 104 VAL A O 1
ATOM 834 N N . VAL A 1 105 ? -7.996 -6.281 4.594 1 98.25 105 VAL A N 1
ATOM 835 C CA . VAL A 1 105 ? -9.031 -7.262 4.285 1 98.25 105 VAL A CA 1
ATOM 836 C C . VAL A 1 105 ? -8.445 -8.375 3.42 1 98.25 105 VAL A C 1
ATOM 838 O O . VAL A 1 105 ? -7.867 -8.109 2.365 1 98.25 105 VAL A O 1
ATOM 841 N N . ASN A 1 106 ? -8.5 -9.602 3.922 1 97.75 106 ASN A N 1
ATOM 842 C CA . ASN A 1 106 ? -8.281 -10.789 3.105 1 97.75 106 ASN A CA 1
ATOM 843 C C . ASN A 1 106 ? -9.594 -11.406 2.645 1 97.75 106 ASN A C 1
ATOM 845 O O . ASN A 1 106 ? -10.469 -11.695 3.461 1 97.75 106 ASN A O 1
ATOM 849 N N . TYR A 1 107 ? -9.672 -11.539 1.358 1 98 107 TYR A N 1
ATOM 850 C CA . TYR A 1 107 ? -10.922 -12.055 0.806 1 98 107 TYR A CA 1
ATOM 851 C C . TYR A 1 107 ? -10.648 -13.125 -0.246 1 98 107 TYR A C 1
ATOM 853 O O . TYR A 1 107 ? -9.688 -13.023 -1.012 1 98 107 TYR A O 1
ATOM 861 N N . GLU A 1 108 ? -11.484 -14.133 -0.201 1 97.12 108 GLU A N 1
ATOM 862 C CA . GLU A 1 108 ? -11.406 -15.164 -1.231 1 97.12 108 GLU A CA 1
ATOM 863 C C . GLU A 1 108 ? -12.789 -15.516 -1.766 1 97.12 108 GLU A C 1
ATOM 865 O O . GLU A 1 108 ? -13.766 -15.547 -1.01 1 97.12 108 GLU A O 1
ATOM 870 N N . ASN A 1 109 ? -12.828 -15.734 -3.078 1 96.75 109 ASN A N 1
ATOM 871 C CA . ASN A 1 109 ? -13.953 -16.438 -3.678 1 96.75 109 ASN A CA 1
ATOM 872 C C . ASN A 1 109 ? -13.523 -17.766 -4.289 1 96.75 109 ASN A C 1
ATOM 874 O O . ASN A 1 109 ? -12.469 -18.312 -3.943 1 96.75 109 ASN A O 1
ATOM 878 N N . ASP A 1 110 ? -14.289 -18.375 -5.18 1 96.19 110 ASP A N 1
ATOM 879 C CA . ASP A 1 110 ? -13.977 -19.688 -5.707 1 96.19 110 ASP A CA 1
ATOM 880 C C . ASP A 1 110 ? -12.742 -19.641 -6.613 1 96.19 110 ASP A C 1
ATOM 882 O O . ASP A 1 110 ? -12.062 -20.656 -6.805 1 96.19 110 ASP A O 1
ATOM 886 N N . ASP A 1 111 ? -12.398 -18.469 -7.129 1 96.44 111 ASP A N 1
ATOM 887 C CA . ASP A 1 111 ? -11.406 -18.391 -8.195 1 96.44 111 ASP A CA 1
ATOM 888 C C . ASP A 1 111 ? -10.25 -17.484 -7.801 1 96.44 111 ASP A C 1
ATOM 890 O O . ASP A 1 111 ? -9.125 -17.656 -8.281 1 96.44 111 ASP A O 1
ATOM 894 N N . ILE A 1 112 ? -10.539 -16.516 -6.871 1 96 112 ILE A N 1
ATOM 895 C CA . ILE A 1 112 ? -9.562 -15.453 -6.668 1 96 112 ILE A CA 1
ATOM 896 C C . ILE A 1 112 ? -9.289 -15.281 -5.176 1 96 112 ILE A C 1
ATOM 898 O O . ILE A 1 112 ? -10.172 -15.484 -4.344 1 96 112 ILE A O 1
ATOM 902 N N . SER A 1 113 ? -8.008 -14.961 -4.859 1 96.56 113 SER A N 1
ATOM 903 C CA . SER A 1 113 ? -7.605 -14.445 -3.553 1 96.56 113 SER A CA 1
ATOM 904 C C . SER A 1 113 ? -7.238 -12.969 -3.625 1 96.56 113 SER A C 1
ATOM 906 O O . SER A 1 113 ? -6.531 -12.539 -4.543 1 96.56 113 SER A O 1
ATOM 908 N N . VAL A 1 114 ? -7.805 -12.211 -2.666 1 96.75 114 VAL A N 1
ATOM 909 C CA . VAL A 1 114 ? -7.594 -10.766 -2.686 1 96.75 114 VAL A CA 1
ATOM 910 C C . VAL A 1 114 ? -7.07 -10.305 -1.327 1 96.75 114 VAL A C 1
ATOM 912 O O . VAL A 1 114 ? -7.637 -10.641 -0.287 1 96.75 114 VAL A O 1
ATOM 915 N N . VAL A 1 115 ? -5.93 -9.586 -1.353 1 97.5 115 VAL A N 1
ATOM 916 C CA . VAL A 1 115 ? -5.508 -8.805 -0.198 1 97.5 115 VAL A CA 1
ATOM 917 C C . VAL A 1 115 ? -5.715 -7.316 -0.48 1 97.5 115 VAL A C 1
ATOM 919 O O . VAL A 1 115 ? -5.117 -6.762 -1.405 1 97.5 115 VAL A O 1
ATOM 922 N N . PHE A 1 116 ? -6.629 -6.766 0.291 1 98 116 PHE A N 1
ATOM 923 C CA . PHE A 1 116 ? -6.918 -5.344 0.149 1 98 116 PHE A CA 1
ATOM 924 C C . PHE A 1 116 ? -6.496 -4.582 1.399 1 98 116 PHE A C 1
ATOM 926 O O . PHE A 1 116 ? -6.82 -4.984 2.518 1 98 116 PHE A O 1
ATOM 933 N N . ILE A 1 117 ? -5.754 -3.477 1.221 1 98.44 117 ILE A N 1
ATOM 934 C CA . ILE A 1 117 ? -5.273 -2.666 2.334 1 98.44 117 ILE A CA 1
ATOM 935 C C . ILE A 1 117 ? -5.645 -1.203 2.105 1 98.44 117 ILE A C 1
ATOM 937 O O . ILE A 1 117 ? -5.539 -0.698 0.985 1 98.44 117 ILE A O 1
ATOM 941 N N . ILE A 1 118 ? -6.113 -0.565 3.172 1 98.19 118 ILE A N 1
ATOM 942 C CA . ILE A 1 118 ? -6.312 0.88 3.129 1 98.19 118 ILE A CA 1
ATOM 943 C C . ILE A 1 118 ? -5.523 1.542 4.258 1 98.19 118 ILE A C 1
ATOM 945 O O . ILE A 1 118 ? -5.527 1.06 5.391 1 98.19 118 ILE A O 1
ATOM 949 N N . TRP A 1 119 ? -4.777 2.551 3.908 1 98 119 TRP A N 1
ATOM 950 C CA . TRP A 1 119 ? -4.121 3.414 4.883 1 98 119 TRP A CA 1
ATOM 951 C C . TRP A 1 119 ? -4.812 4.773 4.961 1 98 119 TRP A C 1
ATOM 953 O O . TRP A 1 119 ? -5.195 5.34 3.932 1 98 119 TRP A O 1
ATOM 963 N N . GLY A 1 120 ? -5.035 5.25 6.133 1 96.25 120 GLY A N 1
ATOM 964 C CA . GLY A 1 120 ? -5.484 6.609 6.395 1 96.25 120 GLY A CA 1
ATOM 965 C C . GLY A 1 120 ? -4.461 7.445 7.137 1 96.25 120 GLY A C 1
ATOM 966 O O . GLY A 1 120 ? -4.074 7.113 8.258 1 96.25 120 GLY A O 1
ATOM 967 N N . ILE A 1 121 ? -3.998 8.555 6.477 1 95.5 121 ILE A N 1
ATOM 968 C CA . ILE A 1 121 ? -2.984 9.445 7.035 1 95.5 121 ILE A CA 1
ATOM 969 C C . ILE A 1 121 ? -3.625 10.766 7.445 1 95.5 121 ILE A C 1
ATOM 971 O O . ILE A 1 121 ? -4.109 11.516 6.598 1 95.5 121 ILE A O 1
ATOM 975 N N . LYS A 1 122 ? -3.562 11.008 8.742 1 92 122 LYS A N 1
ATOM 976 C CA . LYS A 1 122 ? -4.18 12.234 9.242 1 92 122 LYS A CA 1
ATOM 977 C C . LYS A 1 122 ? -3.357 13.461 8.867 1 92 122 LYS A C 1
ATOM 979 O O . LYS A 1 122 ? -2.143 13.484 9.062 1 92 122 LYS A O 1
ATOM 984 N N . ILE A 1 123 ? -3.863 14.469 8.258 1 84 123 ILE A N 1
ATOM 985 C CA . ILE A 1 123 ? -3.145 15.648 7.785 1 84 123 ILE A CA 1
ATOM 986 C C . ILE A 1 123 ? -3.486 16.844 8.664 1 84 123 ILE A C 1
ATOM 988 O O . ILE A 1 123 ? -2.711 17.797 8.758 1 84 123 ILE A O 1
ATOM 992 N N . LYS A 1 124 ? -4.582 17.094 9.016 1 69.06 124 LYS A N 1
ATOM 993 C CA . LYS A 1 124 ? -4.895 18.266 9.812 1 69.06 124 LYS A CA 1
ATOM 994 C C . LYS A 1 124 ? -4.484 18.078 11.266 1 69.06 124 LYS A C 1
ATOM 996 O O . LYS A 1 124 ? -4.672 17 11.836 1 69.06 124 LYS A O 1
ATOM 1001 N N . LYS A 1 125 ? -3.475 19.125 11.703 1 56.06 125 LYS A N 1
ATOM 1002 C CA . LYS A 1 125 ? -3.115 19.172 13.117 1 56.06 125 LYS A CA 1
ATOM 1003 C C . LYS A 1 125 ? -4.355 19.328 13.992 1 56.06 125 LYS A C 1
ATOM 1005 O O . LYS A 1 125 ? -5.336 19.953 13.578 1 56.06 125 LYS A O 1
ATOM 1010 N N . PRO A 1 126 ? -4.359 18.438 15.094 1 46.47 126 PRO A N 1
ATOM 1011 C CA . PRO A 1 126 ? -5.43 18.688 16.062 1 46.47 126 PRO A CA 1
ATOM 1012 C C . PRO A 1 126 ? -5.594 20.172 16.375 1 46.47 126 PRO A C 1
ATOM 1014 O O . PRO A 1 126 ? -4.613 20.922 16.375 1 46.47 126 PRO A O 1
ATOM 1017 N N . LYS A 1 127 ? -6.766 20.781 15.758 1 42.31 127 LYS A N 1
ATOM 1018 C CA . LYS A 1 127 ? -7.055 22.125 16.234 1 42.31 127 LYS A CA 1
ATOM 1019 C C . LYS A 1 127 ? -6.555 22.328 17.672 1 42.31 127 LYS A C 1
ATOM 1021 O O . LYS A 1 127 ? -6.945 21.594 18.578 1 42.31 127 LYS A O 1
ATOM 1026 N N . LEU A 1 128 ? -5.316 22.812 17.906 1 36.84 128 LEU A N 1
ATOM 1027 C CA . LEU A 1 128 ? -5.176 23.375 19.234 1 36.84 128 LEU A CA 1
ATOM 1028 C C . LEU A 1 128 ? -6.18 24.516 19.453 1 36.84 128 LEU A C 1
ATOM 1030 O O . LEU A 1 128 ? -6.426 25.297 18.547 1 36.84 128 LEU A O 1
ATOM 1034 N N . MET B 1 1 ? 58.344 7.57 -0.144 1 29.47 1 MET B N 1
ATOM 1035 C CA . MET B 1 1 ? 57.312 8.594 0.037 1 29.47 1 MET B CA 1
ATOM 1036 C C . MET B 1 1 ? 55.938 8.008 -0.153 1 29.47 1 MET B C 1
ATOM 1038 O O . MET B 1 1 ? 55.562 7.621 -1.263 1 29.47 1 MET B O 1
ATOM 1042 N N . SER B 1 2 ? 55.344 7.219 0.805 1 38.72 2 SER B N 1
ATOM 1043 C CA . SER B 1 2 ? 54.094 6.43 0.865 1 38.72 2 SER B CA 1
ATOM 1044 C C . SER B 1 2 ? 52.875 7.312 0.702 1 38.72 2 SER B C 1
ATOM 1046 O O . SER B 1 2 ? 52.625 8.211 1.512 1 38.72 2 SER B O 1
ATOM 1048 N N . THR B 1 3 ? 52.438 7.676 -0.557 1 36.12 3 THR B N 1
ATOM 1049 C CA . THR B 1 3 ? 51.219 8.445 -0.873 1 36.12 3 THR B CA 1
ATOM 1050 C C . THR B 1 3 ? 50 7.789 -0.266 1 36.12 3 THR B C 1
ATOM 1052 O O . THR B 1 3 ? 49.625 6.676 -0.647 1 36.12 3 THR B O 1
ATOM 1055 N N . GLU B 1 4 ? 49.688 7.922 1.006 1 35.5 4 GLU B N 1
ATOM 1056 C CA . GLU B 1 4 ? 48.469 7.582 1.714 1 35.5 4 GLU B CA 1
ATOM 1057 C C . GLU B 1 4 ? 47.25 8.172 1.011 1 35.5 4 GLU B C 1
ATOM 1059 O O . GLU B 1 4 ? 47.031 9.383 1.024 1 35.5 4 GLU B O 1
ATOM 1064 N N . GLU B 1 5 ? 46.906 7.715 -0.218 1 37.41 5 GLU B N 1
ATOM 1065 C CA . GLU B 1 5 ? 45.625 8.117 -0.837 1 37.41 5 GLU B CA 1
ATOM 1066 C C . GLU B 1 5 ? 44.469 7.98 0.14 1 37.41 5 GLU B C 1
ATOM 1068 O O . GLU B 1 5 ? 44.281 6.922 0.742 1 37.41 5 GLU B O 1
ATOM 1073 N N . ASP B 1 6 ? 44.031 9.102 0.724 1 40.19 6 ASP B N 1
ATOM 1074 C CA . ASP B 1 6 ? 42.844 9.211 1.549 1 40.19 6 ASP B CA 1
ATOM 1075 C C . ASP B 1 6 ? 41.656 8.492 0.899 1 40.19 6 ASP B C 1
ATOM 1077 O O . ASP B 1 6 ? 41.406 8.648 -0.301 1 40.19 6 ASP B O 1
ATOM 1081 N N . PRO B 1 7 ? 41.188 7.434 1.438 1 38.41 7 PRO B N 1
ATOM 1082 C CA . PRO B 1 7 ? 40 6.758 0.879 1 38.41 7 PRO B CA 1
ATOM 1083 C C . PRO B 1 7 ? 38.875 7.73 0.498 1 38.41 7 PRO B C 1
ATOM 1085 O O . PRO B 1 7 ? 38.625 8.703 1.219 1 38.41 7 PRO B O 1
ATOM 1088 N N . TYR B 1 8 ? 38.656 8.203 -0.737 1 36.03 8 TYR B N 1
ATOM 1089 C CA . TYR B 1 8 ? 37.5 8.898 -1.259 1 36.03 8 TYR B CA 1
ATOM 1090 C C . TYR B 1 8 ? 36.219 8.492 -0.509 1 36.03 8 TYR B C 1
ATOM 1092 O O . TYR B 1 8 ? 35.844 7.32 -0.536 1 36.03 8 TYR B O 1
ATOM 1100 N N . GLU B 1 9 ? 36.031 8.961 0.688 1 38.59 9 GLU B N 1
ATOM 1101 C CA . GLU B 1 9 ? 34.688 8.859 1.256 1 38.59 9 GLU B CA 1
ATOM 1102 C C . GLU B 1 9 ? 33.625 9.367 0.279 1 38.59 9 GLU B C 1
ATOM 1104 O O . GLU B 1 9 ? 33.75 10.477 -0.24 1 38.59 9 GLU B O 1
ATOM 1109 N N . PRO B 1 10 ? 33.031 8.602 -0.441 1 37.72 10 PRO B N 1
ATOM 1110 C CA . PRO B 1 10 ? 31.984 9.18 -1.293 1 37.72 10 PRO B CA 1
ATOM 1111 C C . PRO B 1 10 ? 31.281 10.367 -0.642 1 37.72 10 PRO B C 1
ATOM 1113 O O . PRO B 1 10 ? 31.062 10.367 0.573 1 37.72 10 PRO B O 1
ATOM 1116 N N . ASP B 1 11 ? 31.469 11.594 -1.03 1 38.03 11 ASP B N 1
ATOM 1117 C CA . ASP B 1 11 ? 30.703 12.773 -0.66 1 38.03 11 ASP B CA 1
ATOM 1118 C C . ASP B 1 11 ? 29.25 12.406 -0.346 1 38.03 11 ASP B C 1
ATOM 1120 O O . ASP B 1 11 ? 28.5 12.008 -1.238 1 38.03 11 ASP B O 1
ATOM 1124 N N . LEU B 1 12 ? 28.969 11.734 0.672 1 38.5 12 LEU B N 1
ATOM 1125 C CA . LEU B 1 12 ? 27.562 11.719 1.087 1 38.5 12 LEU B CA 1
ATOM 1126 C C . LEU B 1 12 ? 26.922 13.086 0.891 1 38.5 12 LEU B C 1
ATOM 1128 O O . LEU B 1 12 ? 27.328 14.062 1.526 1 38.5 12 LEU B O 1
ATOM 1132 N N . LEU B 1 13 ? 26.641 13.516 -0.277 1 41.44 13 LEU B N 1
ATOM 1133 C CA . LEU B 1 13 ? 25.828 14.727 -0.404 1 41.44 13 LEU B CA 1
ATOM 1134 C C . LEU B 1 13 ? 24.875 14.867 0.781 1 41.44 13 LEU B C 1
ATOM 1136 O O . LEU B 1 13 ? 24.406 13.867 1.332 1 41.44 13 LEU B O 1
ATOM 1140 N N . PRO B 1 14 ? 24.969 15.898 1.517 1 44.25 14 PRO B N 1
ATOM 1141 C CA . PRO B 1 14 ? 23.969 16.141 2.555 1 44.25 14 PRO B CA 1
ATOM 1142 C C . PRO B 1 14 ? 22.562 15.766 2.109 1 44.25 14 PRO B C 1
ATOM 1144 O O . PRO B 1 14 ? 22.125 16.156 1.026 1 44.25 14 PRO B O 1
ATOM 1147 N N . VAL B 1 15 ? 22.125 14.625 2.223 1 51.56 15 VAL B N 1
ATOM 1148 C CA . VAL B 1 15 ? 20.75 14.273 1.872 1 51.56 15 VAL B CA 1
ATOM 1149 C C . VAL B 1 15 ? 19.781 15.219 2.578 1 51.56 15 VAL B C 1
ATOM 1151 O O . VAL B 1 15 ? 19.734 15.266 3.809 1 51.56 15 VAL B O 1
ATOM 1154 N N . PHE B 1 16 ? 19.625 16.438 2.102 1 53.53 16 PHE B N 1
ATOM 1155 C CA . PHE B 1 16 ? 18.578 17.281 2.643 1 53.53 16 PHE B CA 1
ATOM 1156 C C . PHE B 1 16 ? 17.203 16.625 2.498 1 53.53 16 PHE B C 1
ATOM 1158 O O . PHE B 1 16 ? 16.969 15.883 1.545 1 53.53 16 PHE B O 1
ATOM 1165 N N . PRO B 1 17 ? 16.5 16.75 3.631 1 59.34 17 PRO B N 1
ATOM 1166 C CA . PRO B 1 17 ? 15.125 16.281 3.484 1 59.34 17 PRO B CA 1
ATOM 1167 C C . PRO B 1 17 ? 14.422 16.875 2.27 1 59.34 17 PRO B C 1
ATOM 1169 O O . PRO B 1 17 ? 14.625 18.047 1.953 1 59.34 17 PRO B O 1
ATOM 1172 N N . LEU B 1 18 ? 13.859 16.094 1.479 1 66.12 18 LEU B N 1
ATOM 1173 C CA . LEU B 1 18 ? 13.172 16.516 0.261 1 66.12 18 LEU B CA 1
ATOM 1174 C C . LEU B 1 18 ? 12.016 17.453 0.584 1 66.12 18 LEU B C 1
ATOM 1176 O O . LEU B 1 18 ? 11.219 17.172 1.479 1 66.12 18 LEU B O 1
ATOM 1180 N N . GLU B 1 19 ? 12.07 18.672 0.157 1 72.31 19 GLU B N 1
ATOM 1181 C CA . GLU B 1 19 ? 10.938 19.578 0.29 1 72.31 19 GLU B CA 1
ATOM 1182 C C . GLU B 1 19 ? 9.742 19.109 -0.535 1 72.31 19 GLU B C 1
ATOM 1184 O O . GLU B 1 19 ? 8.594 19.234 -0.106 1 72.31 19 GLU B O 1
ATOM 1189 N N . ASP B 1 20 ? 10.016 18.5 -1.677 1 86.75 20 ASP B N 1
ATOM 1190 C CA . ASP B 1 20 ? 9 17.906 -2.547 1 86.75 20 ASP B CA 1
ATOM 1191 C C . ASP B 1 20 ? 9.281 16.422 -2.793 1 86.75 20 ASP B C 1
ATOM 1193 O O . ASP B 1 20 ? 10.422 15.977 -2.658 1 86.75 20 ASP B O 1
ATOM 1197 N N . PHE B 1 21 ? 8.242 15.773 -3.055 1 92.69 21 PHE B N 1
ATOM 1198 C CA . PHE B 1 21 ? 8.438 14.367 -3.354 1 92.69 21 PHE B CA 1
ATOM 1199 C C . PHE B 1 21 ? 9.156 14.188 -4.688 1 92.69 21 PHE B C 1
ATOM 1201 O O . PHE B 1 21 ? 8.617 14.547 -5.738 1 92.69 21 PHE B O 1
ATOM 1208 N N . ASP B 1 22 ? 10.336 13.742 -4.652 1 93.5 22 ASP B N 1
ATOM 1209 C CA . ASP B 1 22 ? 11.125 13.477 -5.848 1 93.5 22 ASP B CA 1
ATOM 1210 C C . ASP B 1 22 ? 11.062 12 -6.234 1 93.5 22 ASP B C 1
ATOM 1212 O O . ASP B 1 22 ? 11.898 11.203 -5.801 1 93.5 22 ASP B O 1
ATOM 1216 N N . ALA B 1 23 ? 10.109 11.695 -7.125 1 95.25 23 ALA B N 1
ATOM 1217 C CA . ALA B 1 23 ? 9.797 10.305 -7.445 1 95.25 23 ALA B CA 1
ATOM 1218 C C . ALA B 1 23 ? 11.008 9.594 -8.047 1 95.25 23 ALA B C 1
ATOM 1220 O O . ALA B 1 23 ? 11.25 8.422 -7.758 1 95.25 23 ALA B O 1
ATOM 1221 N N . GLU B 1 24 ? 11.766 10.234 -8.844 1 95.19 24 GLU B N 1
ATOM 1222 C CA . GLU B 1 24 ? 12.906 9.617 -9.516 1 95.19 24 GLU B CA 1
ATOM 1223 C C . GLU B 1 24 ? 14.039 9.336 -8.539 1 95.19 24 GLU B C 1
ATOM 1225 O O . GLU B 1 24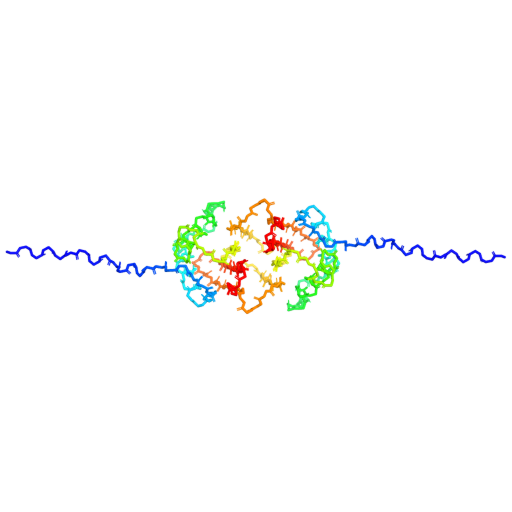 ? 14.641 8.258 -8.562 1 95.19 24 GLU B O 1
ATOM 1230 N N . LEU B 1 25 ? 14.367 10.281 -7.77 1 95 25 LEU B N 1
ATOM 1231 C CA . LEU B 1 25 ? 15.391 10.086 -6.746 1 95 25 LEU B CA 1
ATOM 1232 C C . LEU B 1 25 ? 14.992 8.969 -5.789 1 95 25 LEU B C 1
ATOM 1234 O O . LEU B 1 25 ? 15.797 8.078 -5.496 1 95 25 LEU B O 1
ATOM 1238 N N . ILE B 1 26 ? 13.766 9 -5.332 1 96.31 26 ILE B N 1
ATOM 1239 C CA . ILE B 1 26 ? 13.281 8.016 -4.375 1 96.31 26 ILE B CA 1
ATOM 1240 C C . ILE B 1 26 ? 13.289 6.629 -5.012 1 96.31 26 ILE B C 1
ATOM 1242 O O . ILE B 1 26 ? 13.672 5.645 -4.371 1 96.31 26 ILE B O 1
ATOM 1246 N N . ARG B 1 27 ? 12.938 6.598 -6.258 1 97.69 27 ARG B N 1
ATOM 1247 C CA . ARG B 1 27 ? 12.953 5.312 -6.949 1 97.69 27 ARG B CA 1
ATOM 1248 C C . ARG B 1 27 ? 14.367 4.734 -6.992 1 97.69 27 ARG B C 1
ATOM 1250 O O . ARG B 1 27 ? 14.555 3.535 -6.777 1 97.69 27 ARG B O 1
ATOM 1257 N N . SER B 1 28 ? 15.289 5.566 -7.281 1 97.88 28 SER B N 1
ATOM 1258 C CA . SER B 1 28 ? 16.672 5.125 -7.359 1 97.88 28 SER B CA 1
ATOM 1259 C C . SER B 1 28 ? 17.156 4.594 -6.012 1 97.88 28 SER B C 1
ATOM 1261 O O . SER B 1 28 ? 17.844 3.564 -5.953 1 97.88 28 SER B O 1
ATOM 1263 N N . VAL B 1 29 ? 16.844 5.285 -4.969 1 97.19 29 VAL B N 1
ATOM 1264 C CA . VAL B 1 29 ? 17.188 4.859 -3.617 1 97.19 29 VAL B CA 1
ATOM 1265 C C . VAL B 1 29 ? 16.516 3.523 -3.305 1 97.19 29 VAL B C 1
ATOM 1267 O O . VAL B 1 29 ? 17.172 2.602 -2.801 1 97.19 29 VAL B O 1
ATOM 1270 N N . CYS B 1 30 ? 15.234 3.365 -3.633 1 98.25 30 CYS B N 1
ATOM 1271 C CA . CYS B 1 30 ? 14.5 2.133 -3.375 1 98.25 30 CYS B CA 1
ATOM 1272 C C . CYS B 1 30 ? 15.102 0.965 -4.145 1 98.25 30 CYS B C 1
ATOM 1274 O O . CYS B 1 30 ? 15.242 -0.132 -3.604 1 98.25 30 CYS B O 1
ATOM 1276 N N . LEU B 1 31 ? 15.445 1.261 -5.383 1 98.44 31 LEU B N 1
ATOM 1277 C CA . LEU B 1 31 ? 16.016 0.199 -6.199 1 98.44 31 LEU B CA 1
ATOM 1278 C C . LEU B 1 31 ? 17.312 -0.315 -5.59 1 98.44 31 LEU B C 1
ATOM 1280 O O . LEU B 1 31 ? 17.531 -1.527 -5.5 1 98.44 31 LEU B O 1
ATOM 1284 N N . GLU B 1 32 ? 18.141 0.556 -5.203 1 98.06 32 GLU B N 1
ATOM 1285 C CA . GLU B 1 32 ? 19.406 0.187 -4.582 1 98.06 32 GLU B CA 1
ATOM 1286 C C . GLU B 1 32 ? 19.188 -0.673 -3.342 1 98.06 32 GLU B C 1
ATOM 1288 O O . GLU B 1 32 ? 19.812 -1.72 -3.186 1 98.06 32 GLU B O 1
ATOM 1293 N N . GLU B 1 33 ? 18.281 -0.234 -2.424 1 97.62 33 GLU B N 1
ATOM 1294 C CA . GLU B 1 33 ? 18.062 -0.934 -1.164 1 97.62 33 GLU B CA 1
ATOM 1295 C C . GLU B 1 33 ? 17.359 -2.271 -1.394 1 97.62 33 GLU B C 1
ATOM 1297 O O . GLU B 1 33 ? 17.641 -3.25 -0.695 1 97.62 33 GLU B O 1
ATOM 1302 N N . VAL B 1 34 ? 16.438 -2.336 -2.342 1 97.94 34 VAL B N 1
ATOM 1303 C CA . VAL B 1 34 ? 15.758 -3.578 -2.68 1 97.94 34 VAL B CA 1
ATOM 1304 C C . VAL B 1 34 ? 16.75 -4.59 -3.236 1 97.94 34 VAL B C 1
ATOM 1306 O O . VAL B 1 34 ? 16.734 -5.762 -2.852 1 97.94 34 VAL B O 1
ATOM 1309 N N . GLU B 1 35 ? 17.578 -4.121 -4.109 1 97.81 35 GLU B N 1
ATOM 1310 C CA . GLU B 1 35 ? 18.609 -5.008 -4.66 1 97.81 35 GLU B CA 1
ATOM 1311 C C . GLU B 1 35 ? 19.516 -5.555 -3.561 1 97.81 35 GLU B C 1
ATOM 1313 O O . GLU B 1 35 ? 19.812 -6.75 -3.533 1 97.81 35 GLU B O 1
ATOM 1318 N N . LYS B 1 36 ? 19.953 -4.707 -2.717 1 96.62 36 LYS B N 1
ATOM 1319 C CA . LYS B 1 36 ? 20.812 -5.117 -1.604 1 96.62 36 LYS B CA 1
ATOM 1320 C C . LYS B 1 36 ? 20.125 -6.168 -0.739 1 96.62 36 LYS B C 1
ATOM 1322 O O . LYS B 1 36 ? 20.75 -7.141 -0.315 1 96.62 36 LYS B O 1
ATOM 1327 N N . ALA B 1 37 ? 18.844 -6.008 -0.478 1 95 37 ALA B N 1
ATOM 1328 C CA . ALA B 1 37 ? 18.094 -6.867 0.432 1 95 37 ALA B CA 1
ATOM 1329 C C . ALA B 1 37 ? 17.797 -8.219 -0.209 1 95 37 ALA B C 1
ATOM 1331 O O . ALA B 1 37 ? 17.719 -9.242 0.483 1 95 37 ALA B O 1
ATOM 1332 N N . PHE B 1 38 ? 17.719 -8.25 -1.583 1 96.31 38 PHE B N 1
ATOM 1333 C CA . PHE B 1 38 ? 17.109 -9.445 -2.156 1 96.31 38 PHE B CA 1
ATOM 1334 C C . PHE B 1 38 ? 18.062 -10.133 -3.123 1 96.31 38 PHE B C 1
ATOM 1336 O O . PHE B 1 38 ? 17.797 -11.234 -3.598 1 96.31 38 PHE B O 1
ATOM 1343 N N . LYS B 1 39 ? 19.141 -9.562 -3.553 1 96.12 39 LYS B N 1
ATOM 1344 C CA . LYS B 1 39 ? 20 -10.016 -4.637 1 96.12 39 LYS B CA 1
ATOM 1345 C C . LYS B 1 39 ? 20.375 -11.484 -4.453 1 96.12 39 LYS B C 1
ATOM 1347 O O . LYS B 1 39 ? 20.328 -12.266 -5.402 1 96.12 39 LYS B O 1
ATOM 1352 N N . ASP B 1 40 ? 20.641 -11.969 -3.252 1 94.88 40 ASP B N 1
ATOM 1353 C CA . ASP B 1 40 ? 21.078 -13.336 -3.043 1 94.88 40 ASP B CA 1
ATOM 1354 C C . ASP B 1 40 ? 20.078 -14.117 -2.189 1 94.88 40 ASP B C 1
ATOM 1356 O O . ASP B 1 40 ? 20.391 -15.211 -1.705 1 94.88 40 ASP B O 1
ATOM 1360 N N . LEU B 1 41 ? 18.953 -13.57 -2.059 1 94.56 41 LEU B N 1
ATOM 1361 C CA . LEU B 1 41 ? 17.969 -14.188 -1.165 1 94.56 41 LEU B CA 1
ATOM 1362 C C . LEU B 1 41 ? 17.141 -15.227 -1.907 1 94.56 41 LEU B C 1
ATOM 1364 O O . LEU B 1 41 ? 16.703 -14.992 -3.039 1 94.56 41 LEU B O 1
ATOM 1368 N N . LYS B 1 42 ? 17.047 -16.375 -1.26 1 95.12 42 LYS B N 1
ATOM 1369 C CA . LYS B 1 42 ? 16.109 -17.391 -1.738 1 95.12 42 LYS B CA 1
ATOM 1370 C C . LYS B 1 42 ? 14.75 -17.25 -1.052 1 95.12 42 LYS B C 1
ATOM 1372 O O . LYS B 1 42 ? 14.68 -16.891 0.126 1 95.12 42 LYS B O 1
ATOM 1377 N N . TYR B 1 43 ? 13.75 -17.609 -1.858 1 94.38 43 TYR B N 1
ATOM 1378 C CA . TYR B 1 43 ? 12.406 -17.438 -1.308 1 94.38 43 TYR B CA 1
ATOM 1379 C C . TYR B 1 43 ? 12.242 -18.234 -0.026 1 94.38 43 TYR B C 1
ATOM 1381 O O . TYR B 1 43 ? 11.625 -17.766 0.934 1 94.38 43 TYR B O 1
ATOM 1389 N N . GLU B 1 44 ? 12.867 -19.438 -0.043 1 92.31 44 GLU B N 1
ATOM 1390 C CA . GLU B 1 44 ? 12.719 -20.344 1.091 1 92.31 44 GLU B CA 1
ATOM 1391 C C . GLU B 1 44 ? 13.383 -19.766 2.342 1 92.31 44 GLU B C 1
ATOM 1393 O O . GLU B 1 44 ? 13.086 -20.203 3.459 1 92.31 44 GLU B O 1
ATOM 1398 N N . ASN B 1 45 ? 14.219 -18.812 2.193 1 91.75 45 ASN B N 1
ATOM 1399 C CA . ASN B 1 45 ? 14.969 -18.234 3.307 1 91.75 45 ASN B CA 1
ATOM 1400 C C . ASN B 1 45 ? 14.43 -16.859 3.697 1 91.75 45 ASN B C 1
ATOM 1402 O O . ASN B 1 45 ? 15.062 -16.156 4.477 1 91.75 45 ASN B O 1
ATOM 1406 N N . LEU B 1 46 ? 13.328 -16.531 3.158 1 89.94 46 LEU B N 1
ATOM 1407 C CA . LEU B 1 46 ? 12.773 -15.211 3.449 1 89.94 46 LEU B CA 1
ATOM 1408 C C . LEU B 1 46 ? 12.438 -15.078 4.93 1 89.94 46 LEU B C 1
ATOM 1410 O O . LEU B 1 46 ? 11.695 -15.898 5.48 1 89.94 46 LEU B O 1
ATOM 1414 N N . LYS B 1 47 ? 13.109 -14.125 5.578 1 78.56 47 LYS B N 1
ATOM 1415 C CA . LYS B 1 47 ? 12.781 -13.734 6.945 1 78.56 47 LYS B CA 1
ATOM 1416 C C . LYS B 1 47 ? 11.719 -12.648 6.969 1 78.56 47 LYS B C 1
ATOM 1418 O O . LYS B 1 47 ? 12.016 -11.469 6.777 1 78.56 47 LYS B O 1
ATOM 1423 N N . LYS B 1 48 ? 10.453 -12.852 7.23 1 73.69 48 LYS B N 1
ATOM 1424 C CA . LYS B 1 48 ? 9.234 -12.094 6.98 1 73.69 48 LYS B CA 1
ATOM 1425 C C . LYS B 1 48 ? 9.281 -10.734 7.672 1 73.69 48 LYS B C 1
ATOM 1427 O O . LYS B 1 48 ? 9.172 -9.695 7.016 1 73.69 48 LYS B O 1
ATOM 1432 N N . ASP B 1 49 ? 9.398 -10.609 8.867 1 68.75 49 ASP B N 1
ATOM 1433 C CA . ASP B 1 49 ? 9.172 -9.352 9.578 1 68.75 49 ASP B CA 1
ATOM 1434 C C . ASP B 1 49 ? 10.391 -8.438 9.484 1 68.75 49 ASP B C 1
ATOM 1436 O O . ASP B 1 49 ? 10.258 -7.234 9.266 1 68.75 49 ASP B O 1
ATOM 1440 N N . ARG B 1 50 ? 11.484 -8.938 9.219 1 83 50 ARG B N 1
ATOM 1441 C CA . ARG B 1 50 ? 12.688 -8.125 9.352 1 83 50 ARG B CA 1
ATOM 1442 C C . ARG B 1 50 ? 13.047 -7.461 8.031 1 83 50 ARG B C 1
ATOM 1444 O O . ARG B 1 50 ? 13.57 -6.344 8.008 1 83 50 ARG B O 1
ATOM 1451 N N . ILE B 1 51 ? 12.57 -8.062 7.062 1 88.12 51 ILE B N 1
ATOM 1452 C CA . ILE B 1 51 ? 13.07 -7.602 5.77 1 88.12 51 ILE B CA 1
ATOM 1453 C C . ILE B 1 51 ? 12.453 -6.246 5.434 1 88.12 51 ILE B C 1
ATOM 1455 O O . ILE B 1 51 ? 13.164 -5.324 5.023 1 88.12 51 ILE B O 1
ATOM 1459 N N . ILE B 1 52 ? 11.141 -6.074 5.637 1 91.5 52 ILE B N 1
ATOM 1460 C CA . ILE B 1 52 ? 10.5 -4.832 5.223 1 91.5 52 ILE B CA 1
ATOM 1461 C C . ILE B 1 52 ? 10.883 -3.711 6.191 1 91.5 52 ILE B C 1
ATOM 1463 O O . ILE B 1 52 ? 11.047 -2.559 5.781 1 91.5 52 ILE B O 1
ATOM 1467 N N . THR B 1 53 ? 11.016 -4.094 7.48 1 93.25 53 THR B N 1
ATOM 1468 C CA . THR B 1 53 ? 11.414 -3.111 8.477 1 93.25 53 THR B CA 1
ATOM 1469 C C . THR B 1 53 ? 12.805 -2.564 8.172 1 93.25 53 THR B C 1
ATOM 1471 O O . THR B 1 53 ? 13.008 -1.349 8.164 1 93.25 53 THR B O 1
ATOM 1474 N N . SER B 1 54 ? 13.688 -3.416 7.875 1 94.56 54 SER B N 1
ATOM 1475 C CA . SER B 1 54 ? 15.047 -3.012 7.547 1 94.56 54 SER B CA 1
ATOM 1476 C C . SER B 1 54 ? 15.094 -2.209 6.25 1 94.56 54 SER B C 1
ATOM 1478 O O . SER B 1 54 ? 15.734 -1.16 6.184 1 94.56 54 SER B O 1
ATOM 1480 N N . LEU B 1 55 ? 14.414 -2.703 5.297 1 94.62 55 LEU B N 1
ATOM 1481 C CA . LEU B 1 55 ? 14.359 -2.045 3.996 1 94.62 55 LEU B CA 1
ATOM 1482 C C . LEU B 1 55 ? 13.828 -0.624 4.129 1 94.62 55 LEU B C 1
ATOM 1484 O O . LEU B 1 55 ? 14.43 0.321 3.613 1 94.62 55 LEU B O 1
ATOM 1488 N N . THR B 1 56 ? 12.727 -0.506 4.863 1 94.88 56 THR B N 1
ATOM 1489 C CA . THR B 1 56 ? 12.117 0.801 5.078 1 94.88 56 THR B CA 1
ATOM 1490 C C . THR B 1 56 ? 13.07 1.728 5.828 1 94.88 56 THR B C 1
ATOM 1492 O O . THR B 1 56 ? 13.258 2.883 5.441 1 94.88 56 THR B O 1
ATOM 1495 N N . SER B 1 57 ? 13.672 1.221 6.82 1 94.69 57 SER B N 1
ATOM 1496 C CA . SER B 1 57 ? 14.609 2.01 7.613 1 94.69 57 SER B CA 1
ATOM 1497 C C . SER B 1 57 ? 15.789 2.486 6.77 1 94.69 57 SER B C 1
ATOM 1499 O O . SER B 1 57 ? 16.172 3.654 6.84 1 94.69 57 SER B O 1
ATOM 1501 N N . ASP B 1 58 ? 16.359 1.627 5.965 1 95.31 58 ASP B N 1
ATOM 1502 C CA . ASP B 1 58 ? 17.484 1.966 5.105 1 95.31 58 ASP B CA 1
ATOM 1503 C C . ASP B 1 58 ? 17.094 3.043 4.094 1 95.31 58 ASP B C 1
ATOM 1505 O O . ASP B 1 58 ? 17.875 3.977 3.85 1 95.31 58 ASP B O 1
ATOM 1509 N N . ILE B 1 59 ? 15.953 2.951 3.545 1 95.44 59 ILE B N 1
ATOM 1510 C CA . ILE B 1 59 ? 15.469 3.916 2.562 1 95.44 59 ILE B CA 1
ATOM 1511 C C . ILE B 1 59 ? 15.234 5.266 3.234 1 95.44 59 ILE B C 1
ATOM 1513 O O . ILE B 1 59 ? 15.688 6.301 2.734 1 95.44 59 ILE B O 1
ATOM 1517 N N . LEU B 1 60 ? 14.586 5.199 4.383 1 93.88 60 LEU B N 1
ATOM 1518 C CA . LEU B 1 60 ? 14.258 6.438 5.082 1 93.88 60 LEU B CA 1
ATOM 1519 C C . LEU B 1 60 ? 15.523 7.168 5.523 1 93.88 60 LEU B C 1
ATOM 1521 O O . LEU B 1 60 ? 15.562 8.398 5.531 1 93.88 60 LEU B O 1
ATOM 1525 N N . THR B 1 61 ? 16.5 6.414 5.883 1 93.31 61 THR B N 1
ATOM 1526 C CA . THR B 1 61 ? 17.766 7.008 6.273 1 93.31 61 THR B CA 1
ATOM 1527 C C . THR B 1 61 ? 18.344 7.844 5.137 1 93.31 61 THR B C 1
ATOM 1529 O O . THR B 1 61 ? 18.984 8.867 5.379 1 93.31 61 THR B O 1
ATOM 1532 N N . LY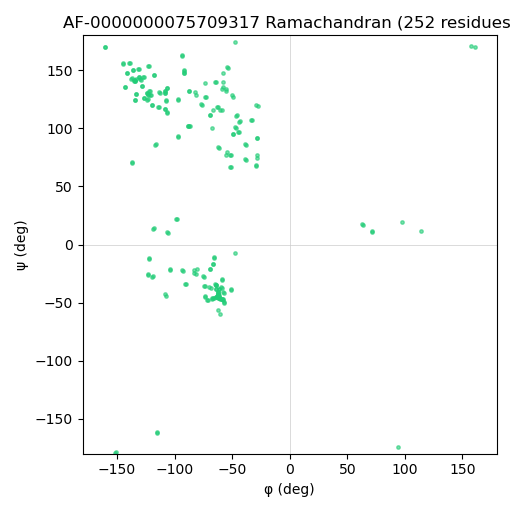S B 1 62 ? 18.078 7.5 3.959 1 92.69 62 LYS B N 1
ATOM 1533 C CA . LYS B 1 62 ? 18.641 8.172 2.797 1 92.69 62 LYS B CA 1
ATOM 1534 C C . LYS B 1 62 ? 17.75 9.32 2.33 1 92.69 62 LYS B C 1
ATOM 1536 O O . LYS B 1 62 ? 18.25 10.359 1.895 1 92.69 62 LYS B O 1
ATOM 1541 N N . ILE B 1 63 ? 16.438 9.219 2.439 1 91.75 63 ILE B N 1
ATOM 1542 C CA . ILE B 1 63 ? 15.578 10.219 1.822 1 91.75 63 ILE B CA 1
ATOM 1543 C C . ILE B 1 63 ? 15.031 11.156 2.893 1 91.75 63 ILE B C 1
ATOM 1545 O O . ILE B 1 63 ? 14.508 12.227 2.578 1 91.75 63 ILE B O 1
ATOM 1549 N N . ALA B 1 64 ? 15 10.781 4.109 1 87.56 64 ALA B N 1
ATOM 1550 C CA . ALA B 1 64 ? 14.539 11.562 5.25 1 87.56 64 ALA B CA 1
ATOM 1551 C C . ALA B 1 64 ? 15.469 11.398 6.445 1 87.56 64 ALA B C 1
ATOM 1553 O O . ALA B 1 64 ? 15.055 10.898 7.496 1 87.56 64 ALA B O 1
ATOM 1554 N N . PRO B 1 65 ? 16.594 11.938 6.293 1 81.81 65 PRO B N 1
ATOM 1555 C CA . PRO B 1 65 ? 17.531 11.773 7.398 1 81.81 65 PRO B CA 1
ATOM 1556 C C . PRO B 1 65 ? 17.062 12.438 8.688 1 81.81 65 PRO B C 1
ATOM 1558 O O . PRO B 1 65 ? 16.453 13.516 8.648 1 81.81 65 PRO B O 1
ATOM 1561 N N . ASP B 1 66 ? 17.281 11.734 9.906 1 74.94 66 ASP B N 1
ATOM 1562 C CA . ASP B 1 66 ? 16.922 12.164 11.25 1 74.94 66 ASP B CA 1
ATOM 1563 C C . ASP B 1 66 ? 15.406 12.32 11.398 1 74.94 66 ASP B C 1
ATOM 1565 O O . ASP B 1 66 ? 14.938 13.023 12.289 1 74.94 66 ASP B O 1
ATOM 1569 N N . GLY B 1 67 ? 14.656 11.719 10.484 1 69.44 67 GLY B N 1
ATOM 1570 C CA . GLY B 1 67 ? 13.203 11.766 10.547 1 69.44 67 GLY B CA 1
ATOM 1571 C C . GLY B 1 67 ? 12.641 13.133 10.203 1 69.44 67 GLY B C 1
ATOM 1572 O O . GLY B 1 67 ? 11.5 13.438 10.555 1 69.44 67 GLY B O 1
ATOM 1573 N N . LYS B 1 68 ? 13.57 13.875 9.703 1 67.31 68 LYS B N 1
ATOM 1574 C CA . LYS B 1 68 ? 13.164 15.227 9.336 1 67.31 68 LYS B CA 1
ATOM 1575 C C . LYS B 1 68 ? 12.5 15.25 7.965 1 67.31 68 LYS B C 1
ATOM 1577 O O . LYS B 1 68 ? 12.797 14.422 7.109 1 67.31 68 LYS B O 1
ATOM 1582 N N . GLY B 1 69 ? 11.328 15.914 7.875 1 73.56 69 GLY B N 1
ATOM 1583 C CA . GLY B 1 69 ? 10.68 16.094 6.586 1 73.56 69 GLY B CA 1
ATOM 1584 C C . GLY B 1 69 ? 9.188 16.359 6.699 1 73.56 69 GLY B C 1
ATOM 1585 O O . GLY B 1 69 ? 8.625 16.328 7.797 1 73.56 69 GLY B O 1
ATOM 1586 N N . ASP B 1 70 ? 8.688 16.703 5.527 1 85.31 70 ASP B N 1
ATOM 1587 C CA . ASP B 1 70 ? 7.293 17.125 5.441 1 85.31 70 ASP B CA 1
ATOM 1588 C C . ASP B 1 70 ? 6.406 15.977 4.957 1 85.31 70 ASP B C 1
ATOM 1590 O O . ASP B 1 70 ? 5.297 16.203 4.477 1 85.31 70 ASP B O 1
ATOM 1594 N N . PHE B 1 71 ? 6.996 14.734 5.184 1 93 71 PHE B N 1
ATOM 1595 C CA . PHE B 1 71 ? 6.238 13.617 4.629 1 93 71 PHE B CA 1
ATOM 1596 C C . PHE B 1 71 ? 6.027 12.531 5.68 1 93 71 PHE B C 1
ATOM 1598 O O . PHE B 1 71 ? 6.902 12.297 6.516 1 93 71 PHE B O 1
ATOM 1605 N N . LYS B 1 72 ? 4.922 11.953 5.672 1 94.5 72 LYS B N 1
ATOM 1606 C CA . LYS B 1 72 ? 4.719 10.602 6.168 1 94.5 72 LYS B CA 1
ATOM 1607 C C . LYS B 1 72 ? 4.887 9.57 5.051 1 94.5 72 LYS B C 1
ATOM 1609 O O . LYS B 1 72 ? 4.613 9.867 3.885 1 94.5 72 LYS B O 1
ATOM 1614 N N . TYR B 1 73 ? 5.348 8.383 5.441 1 96 73 TYR B N 1
ATOM 1615 C CA . TYR B 1 73 ? 5.629 7.391 4.406 1 96 73 TYR B CA 1
ATOM 1616 C C . TYR B 1 73 ? 4.914 6.078 4.703 1 96 73 TYR B C 1
ATOM 1618 O O . TYR B 1 73 ? 4.824 5.656 5.859 1 96 73 TYR B O 1
ATOM 1626 N N . VAL B 1 74 ? 4.457 5.426 3.625 1 97.31 74 VAL B N 1
ATOM 1627 C CA . VAL B 1 74 ? 3.98 4.047 3.615 1 97.31 74 VAL B CA 1
ATOM 1628 C C . VAL B 1 74 ? 4.82 3.219 2.646 1 97.31 74 VAL B C 1
ATOM 1630 O O . VAL B 1 74 ? 5.047 3.627 1.505 1 97.31 74 VAL B O 1
ATOM 1633 N N . THR B 1 75 ? 5.316 2.092 3.127 1 97.38 75 THR B N 1
ATOM 1634 C CA . THR B 1 75 ? 6.016 1.163 2.244 1 97.38 75 THR B CA 1
ATOM 1635 C C . THR B 1 75 ? 5.289 -0.178 2.186 1 97.38 75 THR B C 1
ATOM 1637 O O . THR B 1 75 ? 4.699 -0.614 3.176 1 97.38 75 THR B O 1
ATOM 1640 N N . HIS B 1 76 ? 5.344 -0.761 1.063 1 97.19 76 HIS B N 1
ATOM 1641 C CA . HIS B 1 76 ? 4.664 -2.025 0.806 1 97.19 76 HIS B C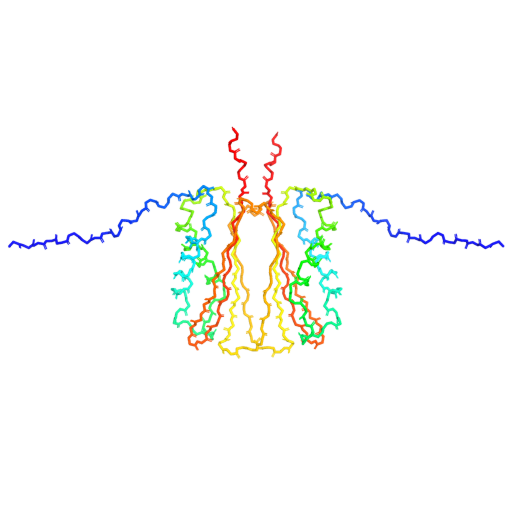A 1
ATOM 1642 C C . HIS B 1 76 ? 5.496 -2.924 -0.102 1 97.19 76 HIS B C 1
ATOM 1644 O O . HIS B 1 76 ? 6.07 -2.457 -1.087 1 97.19 76 HIS B O 1
ATOM 1650 N N . CYS B 1 77 ? 5.551 -4.133 0.284 1 96.69 77 CYS B N 1
ATOM 1651 C CA . CYS B 1 77 ? 6.387 -5.074 -0.456 1 96.69 77 CYS B CA 1
ATOM 1652 C C . CYS B 1 77 ? 5.645 -6.379 -0.71 1 96.69 77 CYS B C 1
ATOM 1654 O O . CYS B 1 77 ? 5.125 -6.992 0.223 1 96.69 77 CYS B O 1
ATOM 1656 N N . THR B 1 78 ? 5.504 -6.824 -1.939 1 96.12 78 THR B N 1
ATOM 1657 C CA . THR B 1 78 ? 5 -8.125 -2.352 1 96.12 78 THR B CA 1
ATOM 1658 C C . THR B 1 78 ? 6.133 -9 -2.883 1 96.12 78 THR B C 1
ATOM 1660 O O . THR B 1 78 ? 6.855 -8.602 -3.797 1 96.12 78 THR B O 1
ATOM 1663 N N . ILE B 1 79 ? 6.289 -10.156 -2.297 1 96.12 79 ILE B N 1
ATOM 1664 C CA . ILE B 1 79 ? 7.379 -11.055 -2.652 1 96.12 79 ILE B CA 1
ATOM 1665 C C . ILE B 1 79 ? 6.809 -12.406 -3.084 1 96.12 79 ILE B C 1
ATOM 1667 O O . ILE B 1 79 ? 5.996 -13 -2.373 1 96.12 79 ILE B O 1
ATOM 1671 N N . THR B 1 80 ? 7.23 -12.898 -4.242 1 95.81 80 THR B N 1
ATOM 1672 C CA . THR B 1 80 ? 6.801 -14.195 -4.746 1 95.81 80 THR B CA 1
ATOM 1673 C C . THR B 1 80 ? 7.984 -14.977 -5.312 1 95.81 80 THR B C 1
ATOM 1675 O O . THR B 1 80 ? 8.992 -14.383 -5.699 1 95.81 80 THR B O 1
ATOM 1678 N N . PRO B 1 81 ? 7.887 -16.344 -5.223 1 94.75 81 PRO B N 1
ATOM 1679 C CA . PRO B 1 81 ? 8.859 -17.078 -6.035 1 94.75 81 PRO B CA 1
ATOM 1680 C C . PRO B 1 81 ? 8.828 -16.672 -7.508 1 94.75 81 PRO B C 1
ATOM 1682 O O . PRO B 1 81 ? 7.77 -16.281 -8.016 1 94.75 81 PRO B O 1
ATOM 1685 N N . LYS B 1 82 ? 10.086 -16.906 -8 1 88.69 82 LYS B N 1
ATOM 1686 C CA . LYS B 1 82 ? 10.164 -16.641 -9.438 1 88.69 82 LYS B CA 1
ATOM 1687 C C . LYS B 1 82 ? 9.336 -17.656 -10.227 1 88.69 82 LYS B C 1
ATOM 1689 O O . LYS B 1 82 ? 9.32 -18.844 -9.891 1 88.69 82 LYS B O 1
ATOM 1694 N N . ARG B 1 83 ? 8.117 -17.484 -10.727 1 83.69 83 ARG B N 1
ATOM 1695 C CA . ARG B 1 83 ? 7.188 -18.281 -11.523 1 83.69 83 ARG B CA 1
ATOM 1696 C C . ARG B 1 83 ? 5.945 -18.641 -10.719 1 83.69 83 ARG B C 1
ATOM 1698 O O . ARG B 1 83 ? 5.441 -19.766 -10.812 1 83.69 83 ARG B O 1
ATOM 1705 N N . ALA B 1 84 ? 5.609 -18.109 -9.531 1 81.88 84 ALA B N 1
ATOM 1706 C CA . ALA B 1 84 ? 4.438 -18.312 -8.68 1 81.88 84 ALA B CA 1
ATOM 1707 C C . ALA B 1 84 ? 3.15 -18.219 -9.5 1 81.88 84 ALA B C 1
ATOM 1709 O O . ALA B 1 84 ? 2.098 -18.688 -9.055 1 81.88 84 ALA B O 1
ATOM 1710 N N . GLY B 1 85 ? 2.988 -17.875 -10.719 1 86.56 85 GLY B N 1
ATOM 1711 C CA . GLY B 1 85 ? 1.789 -17.609 -11.5 1 86.56 85 GLY B CA 1
ATOM 1712 C C . GLY B 1 85 ? 1.414 -16.141 -11.516 1 86.56 85 GLY B C 1
ATOM 1713 O O . GLY B 1 85 ? 2.145 -15.297 -10.984 1 86.56 85 GLY B O 1
ATOM 1714 N N . PRO B 1 86 ? 0.246 -15.883 -12.125 1 90.12 86 PRO B N 1
ATOM 1715 C CA . PRO B 1 86 ? -0.096 -14.477 -12.336 1 90.12 86 PRO B CA 1
ATOM 1716 C C . PRO B 1 86 ? -0.512 -13.773 -11.039 1 90.12 86 PRO B C 1
ATOM 1718 O O . PRO B 1 86 ? -1.158 -14.383 -10.188 1 90.12 86 PRO B O 1
ATOM 1721 N N . ILE B 1 87 ? -0.097 -12.586 -10.844 1 93 87 ILE B N 1
ATOM 1722 C CA . ILE B 1 87 ? -0.457 -11.688 -9.742 1 93 87 ILE B CA 1
ATOM 1723 C C . ILE B 1 87 ? -0.785 -10.305 -10.297 1 93 87 ILE B C 1
ATOM 1725 O O . ILE B 1 87 ? -0.041 -9.766 -11.117 1 93 87 ILE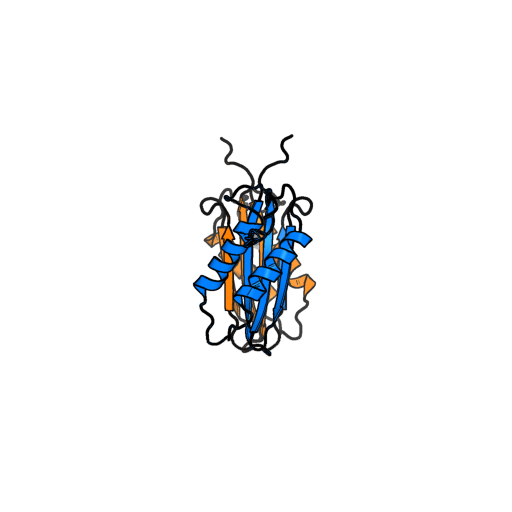 B O 1
ATOM 1729 N N . ASP B 1 88 ? -1.924 -9.766 -9.898 1 93.62 88 ASP B N 1
ATOM 1730 C CA . ASP B 1 88 ? -2.252 -8.383 -10.242 1 93.62 88 ASP B CA 1
ATOM 1731 C C . ASP B 1 88 ? -2.172 -7.477 -9.023 1 93.62 88 ASP B C 1
ATOM 1733 O O . ASP B 1 88 ? -2.713 -7.801 -7.961 1 93.62 88 ASP B O 1
ATOM 1737 N N . ILE B 1 89 ? -1.499 -6.398 -9.148 1 94.19 89 ILE B N 1
ATOM 1738 C CA . ILE B 1 89 ? -1.308 -5.438 -8.07 1 94.19 89 ILE B CA 1
ATOM 1739 C C . ILE B 1 89 ? -1.793 -4.059 -8.516 1 94.19 89 ILE B C 1
ATOM 1741 O O . ILE B 1 89 ? -1.359 -3.545 -9.555 1 94.19 89 ILE B O 1
ATOM 1745 N N . PHE B 1 90 ? -2.697 -3.504 -7.758 1 94.31 90 PHE B N 1
ATOM 1746 C CA . PHE B 1 90 ? -3.252 -2.191 -8.062 1 94.31 90 PHE B CA 1
ATOM 1747 C C . PHE B 1 90 ? -3.234 -1.297 -6.828 1 94.31 90 PHE B C 1
ATOM 1749 O O . PHE B 1 90 ? -3.287 -1.788 -5.699 1 94.31 90 PHE B O 1
ATOM 1756 N N . SER B 1 91 ? -3.131 -0.054 -7.125 1 94.88 91 SER B N 1
ATOM 1757 C CA . SER B 1 91 ? -3.244 0.937 -6.059 1 94.88 91 SER B CA 1
ATOM 1758 C C . SER B 1 91 ? -4.016 2.166 -6.527 1 94.88 91 SER B C 1
ATOM 1760 O O . SER B 1 91 ? -4.043 2.473 -7.719 1 94.88 91 SER B O 1
ATOM 1762 N N . ASN B 1 92 ? -4.652 2.695 -5.68 1 95.62 92 ASN B N 1
ATOM 1763 C CA . ASN B 1 92 ? -5.316 3.979 -5.891 1 95.62 92 ASN B CA 1
ATOM 1764 C C . ASN B 1 92 ? -5.184 4.887 -4.672 1 95.62 92 ASN B C 1
ATOM 1766 O O . ASN B 1 92 ? -4.945 4.41 -3.562 1 95.62 92 ASN B O 1
ATOM 1770 N N . ASN B 1 93 ? -5.293 6.148 -4.934 1 94.75 93 ASN B N 1
ATOM 1771 C CA . ASN B 1 93 ? -5.008 7.117 -3.877 1 94.75 93 ASN B CA 1
ATOM 1772 C C . ASN B 1 93 ? -6.031 8.25 -3.861 1 94.75 93 ASN B C 1
ATOM 1774 O O . ASN B 1 93 ? -6.488 8.695 -4.918 1 94.75 93 ASN B O 1
ATOM 1778 N N . PHE B 1 94 ? -6.336 8.633 -2.678 1 94.25 94 PHE B N 1
ATOM 1779 C CA . PHE B 1 94 ? -7.07 9.867 -2.412 1 94.25 94 PHE B CA 1
ATOM 1780 C C . PHE B 1 94 ? -6.219 10.844 -1.614 1 94.25 94 PHE B C 1
ATOM 1782 O O . PHE B 1 94 ? -6.215 10.812 -0.382 1 94.25 94 PHE B O 1
ATOM 1789 N N . TRP B 1 95 ? -5.422 11.625 -2.371 1 93.25 95 TRP B N 1
ATOM 1790 C CA . TRP B 1 95 ? -4.418 12.531 -1.813 1 93.25 95 TRP B CA 1
ATOM 1791 C C . TRP B 1 95 ? -4.188 13.719 -2.734 1 93.25 95 TRP B C 1
ATOM 1793 O O . TRP B 1 95 ? -5.016 14.016 -3.598 1 93.25 95 TRP B O 1
ATOM 1803 N N . ASP B 1 96 ? -3.285 14.617 -2.35 1 92 96 ASP B N 1
ATOM 1804 C CA . ASP B 1 96 ? -2.92 15.766 -3.174 1 92 96 ASP B CA 1
ATOM 1805 C C . ASP B 1 96 ? -1.806 15.398 -4.152 1 92 96 ASP B C 1
ATOM 1807 O O . ASP B 1 96 ? -0.631 15.367 -3.781 1 92 96 ASP B O 1
ATOM 1811 N N . PRO B 1 97 ? -2.236 15.18 -5.41 1 91.88 97 PRO B N 1
ATOM 1812 C CA . PRO B 1 97 ? -1.246 14.688 -6.367 1 91.88 97 PRO B CA 1
ATOM 1813 C C . PRO B 1 97 ? -0.149 15.703 -6.66 1 91.88 97 PRO B C 1
ATOM 1815 O O . PRO B 1 97 ? 0.871 15.367 -7.266 1 91.88 97 PRO B O 1
ATOM 1818 N N . MET B 1 98 ? -0.301 16.938 -6.25 1 91.38 98 MET B N 1
ATOM 1819 C CA . MET B 1 98 ? 0.722 17.953 -6.484 1 91.38 98 MET B CA 1
ATOM 1820 C C . MET B 1 98 ? 1.826 17.859 -5.438 1 91.38 98 MET B C 1
ATOM 1822 O O . MET B 1 98 ? 2.965 18.25 -5.695 1 91.38 98 MET B O 1
ATOM 1826 N N . ASN B 1 99 ? 1.472 17.328 -4.297 1 91.88 99 ASN B N 1
ATOM 1827 C CA . ASN B 1 99 ? 2.42 17.359 -3.189 1 91.88 99 ASN B CA 1
ATOM 1828 C C . ASN B 1 99 ? 2.801 15.961 -2.727 1 91.88 99 ASN B C 1
ATOM 1830 O O . ASN B 1 99 ? 3.877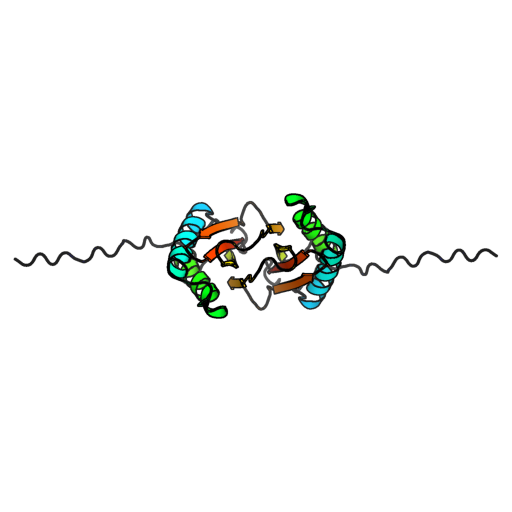 15.758 -2.164 1 91.88 99 ASN B O 1
ATOM 1834 N N . ASP B 1 100 ? 1.925 15.07 -2.932 1 95 100 ASP B N 1
ATOM 1835 C CA . ASP B 1 100 ? 2.18 13.688 -2.553 1 95 100 ASP B CA 1
ATOM 1836 C C . ASP B 1 100 ? 2.744 12.891 -3.729 1 95 100 ASP B C 1
ATOM 1838 O O . ASP B 1 100 ? 2.738 13.367 -4.867 1 95 100 ASP B O 1
ATOM 1842 N N . GLY B 1 101 ? 3.336 11.758 -3.447 1 96.25 101 GLY B N 1
ATOM 1843 C CA . GLY B 1 101 ? 3.896 10.961 -4.527 1 96.25 101 GLY B CA 1
ATOM 1844 C C . GLY B 1 101 ? 4.117 9.508 -4.145 1 96.25 101 GLY B C 1
ATOM 1845 O O . GLY B 1 101 ? 3.916 9.133 -2.99 1 96.25 101 GLY B O 1
ATOM 1846 N N . MET B 1 102 ? 4.426 8.758 -5.16 1 97.38 102 MET B N 1
ATOM 1847 C CA . MET B 1 102 ? 4.77 7.355 -4.953 1 97.38 102 MET B CA 1
ATOM 1848 C C . MET B 1 102 ? 5.848 6.91 -5.938 1 97.38 102 MET B C 1
ATOM 1850 O O . MET B 1 102 ? 6.047 7.543 -6.977 1 97.38 102 MET B O 1
ATOM 1854 N N . SER B 1 103 ? 6.551 5.969 -5.613 1 97.56 103 SER B N 1
ATOM 1855 C CA . SER B 1 103 ? 7.512 5.293 -6.477 1 97.56 103 SER B CA 1
ATOM 1856 C C . SER B 1 103 ? 7.383 3.777 -6.371 1 97.56 103 SER B C 1
ATOM 1858 O O . SER B 1 103 ? 7.125 3.246 -5.289 1 97.56 103 SER B O 1
ATOM 1860 N N . VAL B 1 104 ? 7.543 3.113 -7.508 1 97.81 104 VAL B N 1
ATOM 1861 C CA . VAL B 1 104 ? 7.402 1.663 -7.594 1 97.81 104 VAL B CA 1
ATOM 1862 C C . VAL B 1 104 ? 8.695 1.051 -8.125 1 97.81 104 VAL B C 1
ATOM 1864 O O . VAL B 1 104 ? 9.273 1.554 -9.094 1 97.81 104 VAL B O 1
ATOM 1867 N N . VAL B 1 105 ? 9.125 0.035 -7.438 1 98.25 105 VAL B N 1
ATOM 1868 C CA . VAL B 1 105 ? 10.273 -0.742 -7.883 1 98.25 105 VAL B CA 1
ATOM 1869 C C . VAL B 1 105 ? 9.859 -2.193 -8.117 1 98.25 105 VAL B C 1
ATOM 1871 O O . VAL B 1 105 ? 9.312 -2.84 -7.223 1 98.25 105 VAL B O 1
ATOM 1874 N N . ASN B 1 106 ? 10.023 -2.654 -9.344 1 97.69 106 ASN B N 1
ATOM 1875 C CA . ASN B 1 106 ? 9.977 -4.078 -9.641 1 97.69 106 ASN B CA 1
ATOM 1876 C C . ASN B 1 106 ? 11.375 -4.688 -9.703 1 97.69 106 ASN B C 1
ATOM 1878 O O . ASN B 1 106 ? 12.234 -4.195 -10.438 1 97.69 106 ASN B O 1
ATOM 1882 N N . TYR B 1 107 ? 11.523 -5.699 -8.914 1 98 107 TYR B N 1
ATOM 1883 C CA . TYR B 1 107 ? 12.844 -6.309 -8.844 1 98 107 TYR B CA 1
ATOM 1884 C C . TYR B 1 107 ? 12.742 -7.832 -8.898 1 98 107 TYR B C 1
ATOM 1886 O O . TYR B 1 107 ? 11.82 -8.422 -8.344 1 98 107 TYR B O 1
ATOM 1894 N N . GLU B 1 108 ? 13.703 -8.383 -9.617 1 97.06 108 GLU B N 1
ATOM 1895 C CA . GLU B 1 108 ? 13.797 -9.836 -9.648 1 97.06 108 GLU B CA 1
ATOM 1896 C C . GLU B 1 108 ? 15.234 -10.305 -9.469 1 97.06 108 GLU B C 1
ATOM 1898 O O . GLU B 1 108 ? 16.172 -9.672 -9.961 1 97.06 108 GLU B O 1
ATOM 1903 N N . ASN B 1 109 ? 15.367 -11.406 -8.727 1 96.75 109 ASN B N 1
ATOM 1904 C CA . ASN B 1 109 ? 16.594 -12.188 -8.766 1 96.75 109 ASN B CA 1
ATOM 1905 C C . ASN B 1 109 ? 16.359 -13.586 -9.328 1 96.75 109 ASN B C 1
ATOM 1907 O O . ASN B 1 109 ? 15.352 -13.828 -10.008 1 96.75 109 ASN B O 1
ATOM 1911 N N . ASP B 1 110 ? 17.234 -14.539 -9.117 1 96.19 110 ASP B N 1
ATOM 1912 C CA . ASP B 1 110 ? 17.109 -15.867 -9.719 1 96.19 110 ASP B CA 1
ATOM 1913 C C . ASP B 1 110 ? 15.922 -16.625 -9.117 1 96.19 110 ASP B C 1
ATOM 1915 O O . ASP B 1 110 ? 15.375 -17.531 -9.75 1 96.19 110 ASP B O 1
ATOM 1919 N N . ASP B 1 111 ? 15.461 -16.25 -7.934 1 96.38 111 ASP B N 1
ATOM 1920 C CA . ASP B 1 111 ? 14.523 -17.078 -7.188 1 96.38 111 ASP B CA 1
ATOM 1921 C C . ASP B 1 111 ? 13.242 -16.297 -6.863 1 96.38 111 ASP B C 1
ATOM 1923 O O . ASP B 1 111 ? 12.172 -16.891 -6.719 1 96.38 111 ASP B O 1
ATOM 1927 N N . ILE B 1 112 ? 13.375 -14.938 -6.789 1 95.94 112 ILE B N 1
ATOM 1928 C CA . ILE B 1 112 ? 12.281 -14.18 -6.203 1 95.94 112 ILE B CA 1
ATOM 1929 C C . ILE B 1 112 ? 11.906 -13.016 -7.121 1 95.94 112 ILE B C 1
ATOM 1931 O O . ILE B 1 112 ? 12.773 -12.453 -7.797 1 95.94 112 ILE B O 1
ATOM 1935 N N . SER B 1 113 ? 10.57 -12.719 -7.172 1 96.5 113 SER B N 1
ATOM 1936 C CA . SER B 1 113 ? 10.047 -11.469 -7.727 1 96.5 113 SER B CA 1
ATOM 1937 C C . SER B 1 113 ? 9.523 -10.555 -6.625 1 96.5 113 SER B C 1
ATOM 1939 O O . SER B 1 113 ? 8.812 -11.008 -5.723 1 96.5 113 SER B O 1
ATOM 1941 N N . VAL B 1 114 ? 9.961 -9.273 -6.711 1 96.69 114 VAL B N 1
ATOM 1942 C CA . VAL B 1 114 ? 9.586 -8.328 -5.668 1 96.69 114 VAL B CA 1
ATOM 1943 C C . VAL B 1 114 ? 8.945 -7.094 -6.293 1 96.69 114 VAL B C 1
ATOM 1945 O O . VAL B 1 114 ? 9.5 -6.512 -7.23 1 96.69 114 VAL B O 1
ATOM 1948 N N . VAL B 1 115 ? 7.738 -6.754 -5.816 1 97.5 115 VAL B N 1
ATOM 1949 C CA . VAL B 1 115 ? 7.168 -5.434 -6.074 1 97.5 115 VAL B CA 1
ATOM 1950 C C . VAL B 1 115 ? 7.215 -4.594 -4.797 1 97.5 115 VAL B C 1
ATOM 1952 O O . VAL B 1 115 ? 6.598 -4.953 -3.789 1 97.5 115 VAL B O 1
ATOM 1955 N N . PHE B 1 116 ? 8.023 -3.564 -4.875 1 97.94 116 PHE B N 1
ATOM 1956 C CA . PHE B 1 116 ? 8.156 -2.658 -3.74 1 97.94 116 PHE B CA 1
ATOM 1957 C C . PHE B 1 116 ? 7.586 -1.284 -4.078 1 97.94 116 PHE B C 1
ATOM 1959 O O . PHE B 1 116 ? 7.898 -0.719 -5.125 1 97.94 116 PHE B O 1
ATOM 1966 N N . ILE B 1 117 ? 6.727 -0.742 -3.193 1 98.44 117 ILE B N 1
ATOM 1967 C CA . ILE B 1 117 ? 6.105 0.561 -3.406 1 98.44 117 ILE B CA 1
ATOM 1968 C C . ILE B 1 117 ? 6.316 1.439 -2.174 1 98.44 117 ILE B C 1
ATOM 1970 O O . ILE B 1 117 ? 6.203 0.966 -1.04 1 98.44 117 ILE B O 1
ATOM 1974 N N . ILE B 1 118 ? 6.656 2.695 -2.436 1 98.19 118 ILE B N 1
ATOM 1975 C CA . ILE B 1 118 ? 6.688 3.676 -1.354 1 98.19 118 ILE B CA 1
ATOM 1976 C C . ILE B 1 118 ? 5.777 4.852 -1.697 1 98.19 118 ILE B C 1
ATOM 1978 O O . ILE B 1 118 ? 5.793 5.348 -2.826 1 98.19 118 ILE B O 1
ATOM 1982 N N . TRP B 1 119 ? 4.934 5.211 -0.772 1 98.06 119 TRP B N 1
ATOM 1983 C CA . TRP B 1 119 ? 4.137 6.43 -0.859 1 98.06 119 TRP B CA 1
ATOM 1984 C C . TRP B 1 119 ? 4.66 7.492 0.103 1 98.06 119 TRP B C 1
ATOM 1986 O O . TRP B 1 119 ? 5.016 7.184 1.243 1 98.06 119 TRP B O 1
ATOM 1996 N N . GLY B 1 120 ? 4.773 8.688 -0.353 1 96.31 120 GLY B N 1
ATOM 1997 C CA . GLY B 1 120 ? 5.055 9.859 0.466 1 96.31 120 GLY B CA 1
ATOM 1998 C C . GLY B 1 120 ? 3.902 10.844 0.508 1 96.31 120 GLY B C 1
ATOM 1999 O O . GLY B 1 120 ? 3.498 11.383 -0.526 1 96.31 120 GLY B O 1
ATOM 2000 N N . ILE B 1 121 ? 3.359 11.078 1.737 1 95.5 121 ILE B N 1
ATOM 2001 C CA . ILE B 1 121 ? 2.223 11.969 1.945 1 95.5 121 ILE B CA 1
ATOM 2002 C C . ILE B 1 121 ? 2.686 13.25 2.645 1 95.5 121 ILE B C 1
ATOM 2004 O O . ILE B 1 121 ? 3.123 13.203 3.799 1 95.5 121 ILE B O 1
ATOM 2008 N N . LYS B 1 122 ? 2.531 14.336 1.927 1 92.06 122 LYS B N 1
ATOM 2009 C CA . LYS B 1 122 ? 2.979 15.609 2.492 1 92.06 122 LYS B CA 1
ATOM 2010 C C . LYS B 1 122 ? 2.035 16.078 3.596 1 92.06 122 LYS B C 1
ATOM 2012 O O . LYS B 1 122 ? 0.817 16.109 3.41 1 92.06 122 LYS B O 1
ATOM 2017 N N . ILE B 1 123 ? 2.451 16.391 4.77 1 83.94 123 ILE B N 1
ATOM 2018 C CA . ILE B 1 123 ? 1.621 16.781 5.91 1 83.94 123 ILE B CA 1
ATOM 2019 C C . ILE B 1 123 ? 1.782 18.266 6.188 1 83.94 123 ILE B C 1
ATOM 2021 O O . ILE B 1 123 ? 0.902 18.891 6.785 1 83.94 123 ILE B O 1
ATOM 2025 N N . LYS B 1 124 ? 2.812 18.828 6.172 1 68.88 124 LYS B N 1
ATOM 2026 C CA . LYS B 1 124 ? 2.943 20.234 6.496 1 68.88 124 LYS B CA 1
ATOM 2027 C C . LYS B 1 124 ? 2.475 21.109 5.34 1 68.88 124 LYS B C 1
ATOM 2029 O O . LYS B 1 124 ? 2.738 20.812 4.176 1 68.88 124 LYS B O 1
ATOM 2034 N N . LYS B 1 125 ? 1.356 22.031 5.727 1 55.97 125 LYS B N 1
ATOM 2035 C CA . LYS B 1 125 ? 0.92 23.047 4.773 1 55.97 125 LYS B CA 1
ATOM 2036 C C . LYS B 1 125 ? 2.09 23.922 4.324 1 55.97 125 LYS B C 1
ATOM 2038 O O . LYS B 1 125 ? 3.021 24.156 5.094 1 55.97 125 LYS B O 1
ATOM 2043 N N . PRO B 1 126 ? 2.135 24.078 2.916 1 46.34 126 PRO B N 1
ATOM 2044 C CA . PRO B 1 126 ? 3.123 25.062 2.477 1 46.34 126 PRO B CA 1
ATOM 2045 C C . PRO B 1 126 ? 3.113 26.328 3.336 1 46.34 126 PRO B C 1
ATOM 2047 O O . PRO B 1 126 ? 2.059 26.734 3.828 1 46.34 126 PRO B O 1
ATOM 2050 N N . LYS B 1 127 ? 4.246 26.438 4.242 1 42.34 127 LYS B N 1
ATOM 2051 C CA . LYS B 1 127 ? 4.367 27.734 4.887 1 42.34 127 LYS B CA 1
ATOM 2052 C C . LYS B 1 127 ? 3.775 28.844 4.012 1 42.34 127 LYS B C 1
ATOM 2054 O O . LYS B 1 127 ? 4.199 29.031 2.869 1 42.34 127 LYS B O 1
ATOM 2059 N N . LEU B 1 128 ? 2.496 29.203 4.141 1 37.22 128 LEU B N 1
ATOM 2060 C CA . LEU B 1 128 ? 2.221 30.531 3.615 1 37.22 128 LEU B CA 1
ATOM 2061 C C . LEU B 1 128 ? 3.084 31.578 4.312 1 37.22 128 LEU B C 1
ATOM 2063 O O . LEU B 1 128 ? 3.277 31.516 5.527 1 37.22 128 LEU B O 1
#

Sequence (256 aa):
MSTEEDPYEPDLLPVFPLEDFDAELIRSVCLEEVEKAFKDLKYENLKKDRIITSLTSDILTKIAPDGKGDFKYVTHCTITPKRAGPIDIFSNNFWDPMNDGMSVVNYENDDISVVFIIWGIKIKKPKLMSTEEDPYEPDLLPVFPLEDFDAELIRSVCLEEVEKAFKDLKYENLKKDRIITSLTSDILTKIAPDGKGDFKYVTHCTITPKRAGPIDIFSNNFWDPMNDGMSVVNYENDDISVVFIIWGIKIKKPKL

Radius of gyration: 21.66 Å; Cα contacts (8 Å, |Δi|>4): 417; chains: 2; bounding box: 115×52×36 Å

pLDDT: mean 83.8, std 20.17, range [29.33, 98.44]

Foldseek 3Di:
DPPPPDPPPPCLPPLPADQADDQVVLQVLLQVLVCVLPQPDAPVRDDPPVSVVVSVVSSCCRNPNPVDYQWDKDKDKDKDWDPDPDDDDDDDDDADPRGKDKYWDWDDYPTMTMIMMMIIHGHDDDPD/DPPPPDPPPPCLPPLPADQADDQVVLQVLLQVLVCVLPQPDAPVRDDPPPSVVVSVVSSCCRNPNPVDYQWDKDKDKDKDWDCNDDDDDDDDDDADPRGKDKYWDWDDYPTMTMIMMMIIHGHDDDPD

InterPro domains:
  IPR005334 Dynein light chain Tctex-1-like [PF03645] (26-118)
  IPR005334 Dynein light chain Tctex-1-like [PTHR21255] (20-121)
  IPR038586 Tctex-1-like superfamily [G3DSA:3.30.1140.40] (23-122)

Secondary structure (DSSP, 8-state):
------------------SS--HHHHHHHHHHHHHHHHTT--GGG--HHHHHHHHHHHHHHHHSGGG-SSEEEEEEEEEEETTPPP-EEEEEEES-TTT-EEEEEEEE-SSEEEEEEEEEEE-S----/------------------SS--HHHHHHHHHHHHHHHHTT--GGG--HHHHHHHHHHHHHHHHSGGG-SSEEEEEEEEEEETT----EEEEEEES-TTT-EEEEEEEE-SSEEEEEEEEEEE-S----

Organism: Trichomonas vaginalis (strain ATCC PRA-98 / G3) (NCBI:txid412133)